Protein AF-A0A7S1B2U0-F1 (afdb_monomer_lite)

Organism: NCBI:txid216773

Radius of gyration: 41.16 Å; chains: 1; bounding box: 100×75×131 Å

Secondary structure (DSSP, 8-state):
-HHHHHHHHHHHHHHHHHHHHHHHHHHHHHHHHHHHHHT-----S----S-----------------------------------PPPP------------------------------------------PPPPP-----TTSSTTHHHHHHHHHHHHHHHHHHHHHHHHHHHHHHHHHHHHHHHHHHHS--TTTTTTSS-----------GGGGGS---HHHHHHHHHHHHHHHHHHHHHHHHHHHHHHHHHHHHHHHHGGG-SS--------------------------

Foldseek 3Di:
DVVVVVVVVVVVVVVVVVVVVVVVVVVVVVVVVVVVVVPPDPPDDDPDDDDDDDDDDDDDDDDPDDDDDDDDDDDDDDDDDDDDDDDDDDDDDDDDDDDPPPDDDDDPPPPPPPPDPPPDDPPPPPVPPPPDDDDDDDDDPDDPCPVVVVVVVVVVVVVVVVVVVVVVVVVVVVVVVVVLVVLVVVCCVQPVDPPVVPPDDDDPDPDDPDDDPVVVPPPPDSVVSVVSVVVSVVVVVVVVVVVVVVVVVVVVVVVVVVVVVVPPPPDDPDPPPPPPPDPDDDDPPDDPPDDDD

pLDDT: mean 70.14, std 21.96, range [36.94, 98.62]

InterPro domains:
  IPR011598 Myc-type, basic helix-loop-helix (bHLH) domain [PF00010] (162-231)
  IPR011598 Myc-type, basic helix-loop-helix (bHLH) domain [PS50888] (160-236)
  IPR036638 Helix-loop-helix DNA-binding domain superfamily [G3DSA:4.10.280.10] (158-261)
  IPR036638 Helix-loop-helix DNA-binding domain superfamily [SSF47459] (160-253)

Structure (mmCIF, N/CA/C/O backbone):
data_AF-A0A7S1B2U0-F1
#
_entry.id   AF-A0A7S1B2U0-F1
#
loop_
_atom_site.group_PDB
_atom_site.id
_atom_site.type_symbol
_atom_site.label_atom_id
_atom_site.label_alt_id
_atom_site.label_comp_id
_atom_site.label_asym_id
_atom_site.label_entity_id
_atom_site.label_seq_id
_atom_site.pdbx_PDB_ins_code
_atom_site.Cartn_x
_atom_site.Cartn_y
_atom_site.Cartn_z
_atom_site.occupancy
_atom_site.B_iso_or_equiv
_atom_site.auth_seq_id
_atom_site.auth_comp_id
_atom_site.auth_asym_id
_atom_site.auth_atom_id
_atom_site.pdbx_PDB_model_num
ATOM 1 N N . GLN A 1 1 ? -19.960 -33.050 66.125 1.00 90.88 1 GLN A N 1
ATOM 2 C CA . GLN A 1 1 ? -18.618 -32.504 65.806 1.00 90.88 1 GLN A CA 1
ATOM 3 C C . GLN A 1 1 ? -18.274 -32.583 64.319 1.00 90.88 1 GLN A C 1
ATOM 5 O O . GLN A 1 1 ? -17.918 -31.555 63.763 1.00 90.88 1 GLN A O 1
ATOM 10 N N . GLN A 1 2 ? -18.418 -33.733 63.647 1.00 93.75 2 GLN A N 1
ATOM 11 C CA . GLN A 1 2 ? -18.010 -33.892 62.237 1.00 93.75 2 GLN A CA 1
ATOM 12 C C . GLN A 1 2 ? -18.684 -32.896 61.266 1.00 93.75 2 GLN A C 1
ATOM 14 O O . GLN A 1 2 ? -18.019 -32.311 60.417 1.00 93.75 2 GLN A O 1
ATOM 19 N N . GLN A 1 3 ? -19.977 -32.608 61.456 1.00 94.38 3 GLN A N 1
ATOM 20 C CA . GL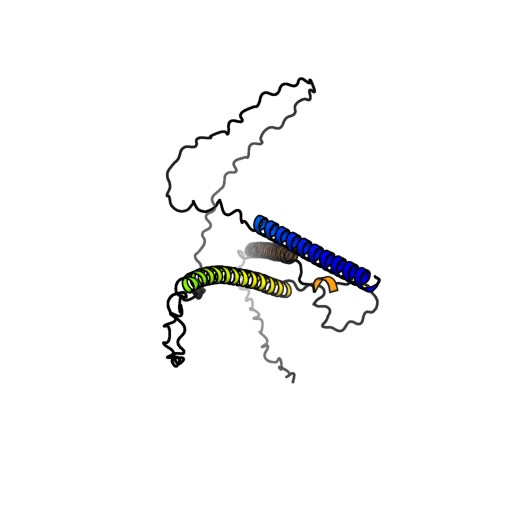N A 1 3 ? -20.710 -31.639 60.628 1.00 94.38 3 GLN A CA 1
ATOM 21 C C . GLN A 1 3 ? -20.191 -30.194 60.785 1.00 94.38 3 GLN A C 1
ATOM 23 O O . GLN A 1 3 ? -20.133 -29.443 59.816 1.00 94.38 3 GLN A O 1
ATOM 28 N N . GLN A 1 4 ? -19.745 -29.817 61.988 1.00 95.62 4 GLN A N 1
ATOM 29 C CA . GLN A 1 4 ? -19.178 -28.490 62.247 1.00 95.62 4 GLN A CA 1
ATOM 30 C C . GLN A 1 4 ? -17.792 -28.340 61.598 1.00 95.62 4 GLN A C 1
ATOM 32 O O . GLN A 1 4 ? -17.469 -27.281 61.066 1.00 95.62 4 GLN A O 1
ATOM 37 N N . GLN A 1 5 ? -17.001 -29.418 61.574 1.00 96.50 5 GLN A N 1
ATOM 38 C CA . GLN A 1 5 ? -15.705 -29.443 60.894 1.00 96.50 5 GLN A CA 1
ATOM 39 C C . GLN A 1 5 ? -15.864 -29.331 59.369 1.00 96.50 5 GLN A C 1
ATOM 41 O O . GLN A 1 5 ? -15.128 -28.584 58.725 1.00 96.50 5 GLN A O 1
ATOM 46 N N . GLN A 1 6 ? -16.874 -29.994 58.798 1.00 97.19 6 GLN A N 1
ATOM 47 C CA . GLN A 1 6 ? -17.168 -29.917 57.365 1.00 97.19 6 GLN A CA 1
ATOM 48 C C . GLN A 1 6 ? -17.640 -28.514 56.948 1.00 97.19 6 GLN A C 1
ATOM 50 O O . GLN A 1 6 ? -17.186 -27.984 55.934 1.00 97.19 6 GLN A O 1
ATOM 55 N N . GLN A 1 7 ? -18.477 -27.866 57.766 1.00 97.25 7 GLN A N 1
ATOM 56 C CA . GLN A 1 7 ? -18.916 -26.490 57.516 1.00 97.25 7 GLN A CA 1
ATOM 57 C C . GLN A 1 7 ? -17.745 -25.495 57.581 1.00 97.25 7 GLN A C 1
ATOM 59 O O . GLN A 1 7 ? -17.649 -24.591 56.750 1.00 97.25 7 GLN A O 1
ATOM 64 N N . GLN A 1 8 ? -16.811 -25.689 58.518 1.00 97.50 8 GLN A N 1
ATOM 65 C CA . GLN A 1 8 ? -15.624 -24.839 58.632 1.00 97.50 8 GLN A CA 1
ATOM 66 C C . GLN A 1 8 ? -14.691 -24.991 57.418 1.00 97.50 8 GLN A C 1
ATOM 68 O O . GLN A 1 8 ? -14.177 -23.995 56.907 1.00 97.50 8 GLN A O 1
ATOM 73 N N . GLN A 1 9 ? -14.535 -26.215 56.904 1.00 97.75 9 GLN A N 1
ATOM 74 C CA . GLN A 1 9 ? -13.737 -26.484 55.706 1.00 97.75 9 GLN A CA 1
ATOM 75 C C . GLN A 1 9 ? -14.360 -25.852 54.450 1.00 97.75 9 GLN A C 1
ATOM 77 O O . GLN A 1 9 ? -13.651 -25.258 53.637 1.00 97.75 9 GLN A O 1
ATOM 82 N N . GLN A 1 10 ? -15.689 -25.899 54.322 1.00 97.62 10 GLN A N 1
ATOM 83 C CA . GLN A 1 10 ? -16.405 -25.282 53.204 1.00 97.62 10 GLN A CA 1
ATOM 84 C C . GLN A 1 10 ? -16.292 -23.748 53.227 1.00 97.62 10 GLN A C 1
ATOM 86 O O . GLN A 1 10 ? -16.043 -23.125 52.193 1.00 97.62 10 GLN A O 1
ATOM 91 N N . LEU A 1 11 ? -16.380 -23.139 54.416 1.00 98.19 11 LEU A N 1
ATOM 92 C CA . LEU A 1 11 ? -16.189 -21.697 54.591 1.00 98.19 11 LEU A CA 1
ATOM 93 C C . LEU A 1 11 ? -14.764 -21.266 54.214 1.00 98.19 11 LEU A C 1
ATOM 95 O O . LEU A 1 11 ? -14.568 -20.231 53.577 1.00 98.19 11 LEU A O 1
ATOM 99 N N . GLN A 1 12 ? -13.762 -22.071 54.577 1.00 97.94 12 GLN A N 1
ATOM 100 C CA . GLN A 1 12 ? -12.366 -21.795 54.246 1.00 97.94 12 GLN A CA 1
ATOM 101 C C . GLN A 1 12 ? -12.117 -21.861 52.734 1.00 97.94 12 GLN A C 1
ATOM 103 O O . GLN A 1 12 ? -11.441 -20.988 52.186 1.00 97.94 12 GLN A O 1
ATOM 108 N N . GLN A 1 13 ? -12.733 -22.828 52.050 1.00 97.94 13 GLN A N 1
ATOM 109 C CA . GLN A 1 13 ? -12.655 -22.960 50.595 1.00 97.94 13 GLN A CA 1
ATOM 110 C C . GLN A 1 13 ? -13.322 -21.772 49.879 1.00 97.94 13 GLN A C 1
ATOM 112 O O . GLN A 1 13 ? -12.751 -21.208 48.944 1.00 97.94 13 GLN A O 1
ATOM 117 N N . GLN A 1 14 ? -14.480 -21.319 50.372 1.00 98.06 14 GLN A N 1
ATOM 118 C CA . GLN A 1 14 ? -15.167 -20.139 49.837 1.00 98.06 14 GLN A CA 1
ATOM 119 C C . GLN A 1 14 ? -14.331 -18.860 50.019 1.00 98.06 14 GLN A C 1
ATOM 121 O O . GLN A 1 14 ? -14.217 -18.054 49.092 1.00 98.06 14 GLN A O 1
ATOM 126 N N . LYS A 1 15 ? -13.682 -18.696 51.179 1.00 97.69 15 LYS A N 1
ATOM 127 C CA . LYS A 1 15 ? -12.783 -17.560 51.444 1.00 97.69 15 LYS A CA 1
ATOM 128 C C . LYS A 1 15 ? -11.585 -17.543 50.493 1.00 97.69 15 LYS A C 1
ATOM 130 O O . LYS A 1 15 ? -11.196 -16.478 50.017 1.00 97.69 15 LYS A O 1
ATOM 135 N N . GLN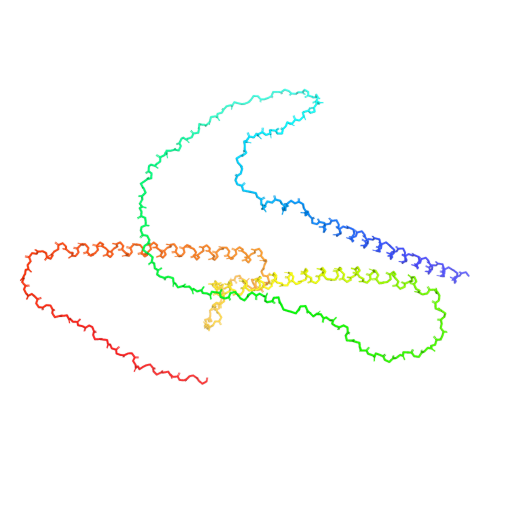 A 1 16 ? -11.024 -18.715 50.195 1.00 98.06 16 GLN A N 1
ATOM 136 C CA . GLN A 1 16 ? -9.891 -18.846 49.281 1.00 98.06 16 GLN A CA 1
ATOM 137 C C . GLN A 1 16 ? -10.282 -18.502 47.836 1.00 98.06 16 GLN A C 1
ATOM 139 O O . GLN A 1 16 ? -9.556 -17.766 47.167 1.00 98.06 16 GLN A O 1
ATOM 144 N N . GLN A 1 17 ? -11.461 -18.939 47.382 1.00 97.62 17 GLN A N 1
ATOM 145 C CA . GLN A 1 17 ? -11.995 -18.557 46.069 1.00 97.62 17 GLN A CA 1
ATOM 146 C C . GLN A 1 17 ? -12.222 -17.045 45.956 1.00 97.62 17 GLN A C 1
ATOM 148 O O . GLN A 1 17 ? -11.839 -16.432 44.958 1.00 97.62 17 GLN A O 1
ATOM 153 N N . GLN A 1 18 ? -12.788 -16.425 46.994 1.00 97.62 18 GLN A N 1
ATOM 154 C CA . GLN A 1 18 ? -13.029 -14.983 47.009 1.00 97.62 18 GLN A CA 1
ATOM 155 C C . GLN A 1 18 ? -11.715 -14.185 46.964 1.00 97.62 18 GLN A C 1
ATOM 157 O O . GLN A 1 18 ? -11.618 -13.194 46.239 1.00 97.62 18 GLN A O 1
ATOM 162 N N . GLN A 1 19 ? -10.679 -14.645 47.673 1.00 97.94 19 GLN A N 1
ATOM 163 C CA . GLN A 1 19 ? -9.359 -14.013 47.645 1.00 97.94 19 GLN A CA 1
ATOM 164 C C . GLN A 1 19 ? -8.696 -14.127 46.264 1.00 97.94 19 GLN A C 1
ATOM 166 O O . GLN A 1 19 ? -8.123 -13.153 45.773 1.00 97.94 19 GLN A O 1
ATOM 171 N N . GLN A 1 20 ? -8.820 -15.282 45.605 1.00 97.50 20 GLN A N 1
ATOM 172 C CA . GLN A 1 20 ? -8.267 -15.491 44.265 1.00 97.50 20 GLN A CA 1
ATOM 173 C C . GLN A 1 20 ? -8.964 -14.607 43.219 1.00 97.50 20 GLN A C 1
ATOM 175 O O . GLN A 1 20 ? -8.304 -14.008 42.368 1.00 97.50 20 GLN A O 1
ATOM 180 N N . GLN A 1 21 ? -10.285 -14.441 43.331 1.00 97.25 21 GLN A N 1
ATOM 181 C CA . GLN A 1 21 ? -11.056 -13.561 42.453 1.00 97.25 21 GLN A CA 1
ATOM 182 C C . GLN A 1 21 ? -10.672 -12.083 42.644 1.00 97.25 21 GLN A C 1
ATOM 184 O O . GLN A 1 21 ? -10.520 -11.347 41.668 1.00 97.25 21 GLN A O 1
ATOM 189 N N . GLN A 1 22 ? -10.428 -11.658 43.888 1.00 97.12 22 GLN A N 1
ATOM 190 C CA . GLN A 1 22 ? -9.983 -10.296 44.193 1.00 97.12 22 GLN A CA 1
ATOM 191 C C . GLN A 1 22 ? -8.574 -10.014 43.639 1.00 97.12 22 GLN A C 1
ATOM 193 O O . GLN A 1 22 ? -8.325 -8.940 43.089 1.00 97.12 22 GLN A O 1
ATOM 198 N N . GLN A 1 23 ? -7.670 -10.997 43.706 1.00 97.38 23 GLN A N 1
ATOM 199 C CA . GLN A 1 23 ? -6.317 -10.876 43.159 1.00 97.38 23 GLN A CA 1
ATOM 200 C C . GLN A 1 23 ? -6.324 -10.787 41.623 1.00 97.38 23 GLN A C 1
ATOM 202 O O . GLN A 1 23 ? -5.607 -9.970 41.043 1.00 97.38 23 GLN A O 1
ATOM 207 N N . GLN A 1 24 ? -7.194 -11.554 40.961 1.00 97.00 24 GLN A N 1
ATOM 208 C CA . GLN A 1 24 ? -7.356 -11.503 39.507 1.00 97.00 24 GLN A CA 1
ATOM 209 C C . GLN A 1 24 ? -7.914 -10.145 39.044 1.00 97.00 24 GLN A C 1
ATOM 211 O O . GLN A 1 24 ? -7.443 -9.580 38.056 1.00 97.00 24 GLN A O 1
ATOM 216 N N . GLN A 1 25 ? -8.853 -9.571 39.802 1.00 96.81 25 GLN A N 1
ATOM 217 C CA . GLN A 1 25 ? -9.411 -8.248 39.515 1.00 96.81 25 GLN A CA 1
ATOM 218 C C . GLN A 1 25 ? -8.359 -7.134 39.674 1.00 96.81 25 GLN A C 1
ATOM 220 O O . GLN A 1 25 ? -8.291 -6.220 38.851 1.00 96.81 25 GLN A O 1
ATOM 225 N N . GLN A 1 26 ? -7.484 -7.245 40.678 1.00 97.25 26 GLN A N 1
ATOM 226 C CA . GLN A 1 26 ? -6.391 -6.293 40.896 1.00 97.25 26 GLN A CA 1
ATOM 227 C C . GLN A 1 26 ? -5.342 -6.352 39.771 1.00 97.25 26 GLN A C 1
ATOM 229 O O . GLN A 1 26 ? -4.871 -5.314 39.303 1.00 97.25 26 GLN A O 1
ATOM 234 N N . GLN A 1 27 ? -5.035 -7.552 39.269 1.00 96.94 27 GLN A N 1
ATOM 235 C CA . GLN A 1 27 ? -4.107 -7.737 38.150 1.00 96.94 27 GLN A CA 1
ATOM 236 C C . GLN A 1 27 ? -4.664 -7.156 36.837 1.00 96.94 27 GLN A C 1
ATOM 238 O O . GLN A 1 27 ? -3.936 -6.520 36.071 1.00 96.94 27 GLN A O 1
ATOM 243 N N . GLN A 1 28 ? -5.974 -7.289 36.611 1.00 96.62 28 GLN A N 1
ATOM 244 C CA . GLN A 1 28 ? -6.648 -6.706 35.448 1.00 96.62 28 GLN A CA 1
ATOM 245 C C . GLN A 1 28 ? -6.642 -5.166 35.488 1.00 96.62 28 GLN A C 1
ATOM 247 O O . GLN A 1 28 ? -6.437 -4.514 34.462 1.00 96.62 28 GLN A O 1
ATOM 252 N N . GLN A 1 29 ? -6.785 -4.576 36.680 1.00 96.31 29 GLN A N 1
ATOM 253 C CA . GLN A 1 29 ? -6.682 -3.126 36.873 1.00 96.31 29 GLN A CA 1
ATOM 254 C C . GLN A 1 29 ? -5.268 -2.601 36.575 1.00 96.31 29 GLN A C 1
ATOM 256 O O . GLN A 1 29 ? -5.113 -1.542 35.963 1.00 96.31 29 GLN A O 1
ATOM 261 N N . GLN A 1 30 ? -4.234 -3.365 36.941 1.00 96.12 30 GLN A N 1
ATOM 262 C CA . GLN A 1 30 ? -2.843 -3.011 36.647 1.00 96.12 30 GLN A CA 1
ATOM 263 C C . GLN A 1 30 ? -2.543 -3.026 35.138 1.00 96.12 30 GLN A C 1
ATOM 265 O O . GLN A 1 30 ? -1.874 -2.119 34.639 1.00 96.12 30 GLN A O 1
ATOM 270 N N . GLN A 1 31 ? -3.090 -3.992 34.388 1.00 95.19 31 GLN A N 1
ATOM 271 C CA . GLN A 1 31 ? -2.960 -4.009 32.924 1.00 95.19 31 GLN A CA 1
ATOM 272 C C . GLN A 1 31 ? -3.639 -2.806 32.255 1.00 95.19 31 GLN A C 1
ATOM 274 O O . GLN A 1 31 ? -3.074 -2.232 31.322 1.00 95.19 31 GLN A O 1
ATOM 279 N N . GLN A 1 32 ? -4.811 -2.376 32.739 1.00 94.00 32 GLN A N 1
ATOM 280 C CA . GLN A 1 32 ? -5.461 -1.174 32.202 1.00 94.00 32 GLN A CA 1
ATOM 281 C C . GLN A 1 32 ? -4.633 0.098 32.433 1.00 94.00 32 GLN A C 1
ATOM 283 O O . GLN A 1 32 ? -4.573 0.946 31.541 1.00 94.00 32 GLN A O 1
ATOM 288 N N . GLN A 1 33 ? -3.954 0.227 33.580 1.00 92.50 33 GLN A N 1
ATOM 289 C CA . GLN A 1 33 ? -3.067 1.372 33.820 1.00 92.50 33 GLN A CA 1
ATOM 290 C C . GLN A 1 33 ? -1.854 1.389 32.882 1.00 92.50 33 GLN A C 1
ATOM 292 O O . GLN A 1 33 ? -1.507 2.455 32.370 1.00 92.50 33 GLN A O 1
ATOM 297 N N . GLN A 1 34 ? -1.243 0.234 32.589 1.00 91.38 34 GLN A N 1
ATOM 298 C CA . GLN A 1 34 ? -0.141 0.187 31.617 1.00 91.38 34 GLN A CA 1
ATOM 299 C C . GLN A 1 34 ? -0.597 0.552 30.199 1.00 91.38 34 GLN A C 1
ATOM 301 O O . GLN A 1 34 ? 0.110 1.280 29.500 1.00 91.38 34 GLN A O 1
ATOM 306 N N . GLN A 1 35 ? -1.794 0.124 29.783 1.00 88.81 35 GLN A N 1
ATOM 307 C CA . GLN A 1 35 ? -2.333 0.511 28.476 1.00 88.81 35 GLN A CA 1
ATOM 308 C C . GLN A 1 35 ? -2.614 2.017 28.373 1.00 88.81 35 GLN A C 1
ATOM 310 O O . GLN A 1 35 ? -2.376 2.599 27.313 1.00 88.81 35 GLN A O 1
ATOM 315 N N . GLN A 1 36 ? -3.059 2.674 29.452 1.00 86.44 36 GLN A N 1
ATOM 316 C CA . GLN A 1 36 ? -3.239 4.133 29.447 1.00 86.44 36 GLN A CA 1
ATOM 317 C C . GLN A 1 36 ? -1.914 4.899 29.363 1.00 86.44 36 GLN A C 1
ATOM 319 O O . GLN A 1 36 ? -1.861 5.918 28.679 1.00 86.44 36 GLN A O 1
ATOM 324 N N . GLN A 1 37 ? -0.834 4.414 29.985 1.00 82.06 37 GLN A N 1
ATOM 325 C CA . GLN A 1 37 ? 0.467 5.089 29.880 1.00 82.06 37 GLN A CA 1
ATOM 326 C C . GLN A 1 37 ? 1.095 4.960 28.487 1.00 82.06 37 GLN A C 1
ATOM 328 O O . GLN A 1 37 ? 1.719 5.908 28.019 1.00 82.06 37 GLN A O 1
ATOM 333 N N . GLN A 1 38 ? 0.894 3.842 27.783 1.00 78.12 38 GLN A N 1
ATOM 334 C CA . GLN A 1 38 ? 1.428 3.676 26.422 1.00 78.12 38 GLN A CA 1
ATOM 335 C C . GLN A 1 38 ? 0.619 4.407 25.344 1.00 78.12 38 GLN A C 1
ATOM 337 O O . GLN A 1 38 ? 1.109 4.606 24.235 1.00 78.12 38 GLN A O 1
ATOM 342 N N . SER A 1 39 ? -0.616 4.810 25.646 1.00 64.75 39 SER A N 1
ATOM 343 C CA . SER A 1 39 ? -1.503 5.462 24.679 1.00 64.75 39 SER A CA 1
ATOM 344 C C . SER A 1 39 ? -1.559 6.983 24.809 1.00 64.75 39 SER A C 1
ATOM 346 O O . SER A 1 39 ? -2.384 7.597 24.139 1.00 64.75 39 SER A O 1
ATOM 348 N N . ALA A 1 40 ? -0.676 7.613 25.593 1.00 49.81 40 ALA A N 1
ATOM 349 C CA . ALA A 1 40 ? -0.474 9.060 25.544 1.00 49.81 40 ALA A CA 1
ATOM 350 C C . ALA A 1 40 ? 0.392 9.414 24.314 1.00 49.81 40 ALA A C 1
ATOM 352 O O . ALA A 1 40 ? 1.600 9.177 24.333 1.00 49.81 40 ALA A O 1
ATOM 353 N N . PRO A 1 41 ? -0.185 9.954 23.222 1.00 51.91 41 PRO A N 1
ATOM 354 C CA . PRO A 1 41 ? 0.603 10.358 22.072 1.00 51.91 41 PRO A CA 1
ATOM 355 C C . PRO A 1 41 ? 1.431 11.588 22.444 1.00 51.91 41 PRO A C 1
ATOM 357 O O . PRO A 1 41 ? 0.902 12.570 22.968 1.00 51.91 41 PRO A O 1
ATOM 360 N N . SER A 1 42 ? 2.718 11.552 22.110 1.00 49.31 42 SER A N 1
ATOM 361 C CA . SER A 1 42 ? 3.633 12.693 22.072 1.00 49.31 42 SER A CA 1
ATOM 362 C C . SER A 1 42 ? 3.149 13.723 21.037 1.00 49.31 42 SER A C 1
ATOM 364 O O . SER A 1 42 ? 3.695 13.846 19.945 1.00 49.31 42 SER A O 1
ATOM 366 N N . GLN A 1 43 ? 2.059 14.426 21.341 1.00 51.62 43 GLN A N 1
ATOM 367 C CA . GLN A 1 43 ? 1.471 15.483 20.522 1.00 51.62 43 GLN A CA 1
ATOM 368 C C . GLN A 1 43 ? 1.944 16.847 21.036 1.00 51.62 43 GLN A C 1
ATOM 370 O O . GLN A 1 43 ? 1.187 17.647 21.576 1.00 51.62 43 GLN A O 1
ATOM 375 N N . SER A 1 44 ? 3.231 17.121 20.876 1.00 50.16 44 SER A N 1
ATOM 376 C CA . SER A 1 44 ? 3.775 18.465 21.051 1.00 50.16 44 SER A CA 1
ATOM 377 C C . SER A 1 44 ? 5.030 18.604 20.202 1.00 50.16 44 SER A C 1
ATOM 379 O O . SER A 1 44 ? 6.113 18.315 20.684 1.00 50.16 44 SER A O 1
ATOM 381 N N . GLN A 1 45 ? 4.861 19.001 18.931 1.00 50.81 45 GLN A N 1
ATOM 382 C CA . GLN A 1 45 ? 5.813 19.784 18.111 1.00 50.81 45 GLN A CA 1
ATOM 383 C C . GLN A 1 45 ? 5.459 19.689 16.613 1.00 50.81 45 GLN A C 1
ATOM 385 O O . GLN A 1 45 ? 6.126 18.986 15.871 1.00 50.81 45 GLN A O 1
ATOM 390 N N . SER A 1 46 ? 4.418 20.389 16.143 1.00 48.06 46 SER A N 1
ATOM 391 C CA . SER A 1 46 ? 4.303 20.776 14.715 1.00 48.06 46 SER A CA 1
ATOM 392 C C . SER A 1 46 ? 3.041 21.607 14.450 1.00 48.06 46 SER A C 1
ATOM 394 O O . SER A 1 46 ? 2.176 21.219 13.669 1.00 48.06 46 SER A O 1
ATOM 396 N N . ALA A 1 47 ? 2.898 22.751 15.120 1.00 46.38 47 ALA A N 1
ATOM 397 C CA . ALA A 1 47 ? 1.859 23.726 14.783 1.00 46.38 47 ALA A CA 1
ATOM 398 C C . ALA A 1 47 ? 2.336 25.154 15.072 1.00 46.38 47 ALA A C 1
ATOM 400 O O . ALA A 1 47 ? 1.773 25.850 15.906 1.00 46.38 47 ALA A O 1
ATOM 401 N N . SER A 1 48 ? 3.415 25.580 14.412 1.00 46.47 48 SER A N 1
ATOM 402 C CA . SER A 1 48 ? 3.724 27.005 14.255 1.00 46.47 48 SER A CA 1
ATOM 403 C C . SER A 1 48 ? 4.713 27.190 13.107 1.00 46.47 48 SER A C 1
ATOM 405 O O . SER A 1 48 ? 5.911 27.284 13.332 1.00 46.47 48 SER A O 1
ATOM 407 N N . GLN A 1 49 ? 4.234 27.125 11.862 1.00 47.78 49 GLN A N 1
ATOM 408 C CA . GLN A 1 49 ? 4.972 27.603 10.685 1.00 47.78 49 GLN A CA 1
ATOM 409 C C . GLN A 1 49 ? 4.038 27.637 9.469 1.00 47.78 49 GLN A C 1
ATOM 411 O O . GLN A 1 49 ? 4.024 26.730 8.645 1.00 47.78 49 GLN A O 1
ATOM 416 N N . ARG A 1 50 ? 3.202 28.675 9.386 1.00 47.44 50 ARG A N 1
ATOM 417 C CA . ARG A 1 50 ? 2.687 29.221 8.118 1.00 47.44 50 ARG A CA 1
ATOM 418 C C . ARG A 1 50 ? 1.934 30.517 8.405 1.00 47.44 50 ARG A C 1
ATOM 420 O O . ARG A 1 50 ? 0.728 30.486 8.602 1.00 47.44 50 ARG A O 1
ATOM 427 N N . ALA A 1 51 ? 2.676 31.622 8.479 1.00 49.19 51 ALA A N 1
ATOM 428 C CA . ALA A 1 51 ? 2.257 32.967 8.057 1.00 49.19 51 ALA A CA 1
ATOM 429 C C . ALA A 1 51 ? 3.257 34.019 8.569 1.00 49.19 51 ALA A C 1
ATOM 431 O O . ALA A 1 51 ? 3.025 34.651 9.592 1.00 49.19 51 ALA A O 1
ATOM 432 N N . SER A 1 52 ? 4.354 34.236 7.847 1.00 44.56 52 SER A N 1
ATOM 433 C CA . SER A 1 52 ? 5.026 35.541 7.825 1.00 44.56 52 SER A CA 1
ATOM 434 C C . SER A 1 52 ? 6.006 35.594 6.657 1.00 44.56 52 SER A C 1
ATOM 436 O O . SER A 1 52 ? 6.710 34.631 6.368 1.00 44.56 52 SER A O 1
ATOM 438 N N . GLY A 1 53 ? 5.944 36.709 5.928 1.00 42.38 53 GLY A N 1
ATOM 439 C CA . GLY A 1 53 ? 6.729 36.988 4.732 1.00 42.38 53 GLY A CA 1
ATOM 440 C C . GLY A 1 53 ? 8.228 37.193 4.996 1.00 42.38 53 GLY A C 1
ATOM 441 O O . GLY A 1 53 ? 8.707 36.985 6.111 1.00 42.38 53 GLY A O 1
ATOM 442 N N . PRO A 1 54 ? 8.980 37.604 3.962 1.00 47.72 54 PRO A N 1
ATOM 443 C CA . PRO A 1 54 ? 10.430 37.703 4.015 1.00 47.72 54 PRO A CA 1
ATOM 444 C C . PRO A 1 54 ? 10.841 38.888 4.895 1.00 47.72 54 PRO A C 1
ATOM 446 O O . PRO A 1 54 ? 10.811 40.042 4.474 1.00 47.72 54 PRO A O 1
ATOM 449 N N . GLN A 1 55 ? 11.217 38.595 6.135 1.00 41.81 55 GLN A N 1
ATOM 450 C CA . GLN A 1 55 ? 11.952 39.506 7.003 1.00 41.81 55 GLN A CA 1
ATOM 451 C C . GLN A 1 55 ? 13.368 38.954 7.147 1.00 41.81 55 GLN A C 1
ATOM 453 O O . GLN A 1 55 ? 13.577 37.827 7.593 1.00 41.81 55 GLN A O 1
ATOM 458 N N . TYR A 1 56 ? 14.330 39.761 6.714 1.00 50.41 56 TYR A N 1
ATOM 459 C CA . TYR A 1 56 ? 15.750 39.566 6.948 1.00 50.41 56 TYR A CA 1
ATOM 460 C C . TYR A 1 56 ? 15.985 39.504 8.460 1.00 50.41 56 TYR A C 1
ATOM 462 O O . TYR A 1 56 ? 15.746 40.490 9.152 1.00 50.41 56 TYR A O 1
ATOM 470 N N . VAL A 1 57 ? 16.438 38.361 8.978 1.00 43.47 57 VAL A N 1
ATOM 471 C CA . VAL A 1 57 ? 16.864 38.252 10.376 1.00 43.47 57 VAL A CA 1
ATOM 472 C C . VAL A 1 57 ? 18.260 37.655 10.436 1.00 43.47 57 VAL A C 1
ATOM 474 O O . VAL A 1 57 ? 18.525 36.528 10.023 1.00 43.47 57 VAL A O 1
ATOM 477 N N . THR A 1 58 ? 19.139 38.501 10.948 1.00 48.72 58 THR A N 1
ATOM 478 C CA . THR A 1 58 ? 20.521 38.314 11.360 1.00 48.72 58 THR A CA 1
ATOM 479 C C . THR A 1 58 ? 20.720 37.003 12.125 1.00 48.72 58 THR A C 1
ATOM 481 O O . THR A 1 58 ? 20.055 36.751 13.129 1.00 48.72 58 THR A O 1
ATOM 484 N N . GLN A 1 59 ? 21.667 36.180 11.664 1.00 37.69 59 GLN A N 1
ATOM 485 C CA . GLN A 1 59 ? 22.171 35.031 12.415 1.00 37.69 59 GLN A CA 1
ATOM 486 C C . GLN A 1 59 ? 22.798 35.506 13.731 1.00 37.69 59 GLN A C 1
ATOM 488 O O . GLN A 1 59 ? 23.828 36.177 13.719 1.00 37.69 59 GLN A O 1
ATOM 493 N N . TYR A 1 60 ? 22.235 35.076 14.857 1.00 41.75 60 TYR A N 1
ATOM 494 C CA . TYR A 1 60 ? 22.985 34.940 16.100 1.00 41.75 60 TYR A CA 1
ATOM 495 C C . TYR A 1 60 ? 22.999 33.466 16.488 1.00 41.75 60 TYR A C 1
ATOM 497 O O . TYR A 1 60 ? 21.999 32.892 16.915 1.00 41.75 60 TYR A O 1
ATOM 505 N N . THR A 1 61 ? 24.165 32.857 16.294 1.00 47.69 61 THR A N 1
ATOM 506 C CA . THR A 1 61 ? 24.534 31.542 16.808 1.00 47.69 61 THR A CA 1
ATOM 507 C C . THR A 1 61 ? 24.547 31.603 18.332 1.00 47.69 61 THR A C 1
ATOM 509 O O . THR A 1 61 ? 25.501 32.094 18.931 1.00 47.69 61 THR A O 1
ATOM 512 N N . ILE A 1 62 ? 23.491 31.107 18.973 1.00 46.94 62 ILE A N 1
ATOM 513 C CA . ILE A 1 62 ? 23.507 30.822 20.409 1.00 46.94 62 ILE A CA 1
ATOM 514 C C . ILE A 1 62 ? 24.059 29.408 20.565 1.00 46.94 62 ILE A C 1
ATOM 516 O O . ILE A 1 62 ? 23.368 28.420 20.320 1.00 46.94 62 ILE A O 1
ATOM 520 N N . GLN A 1 63 ? 25.339 29.324 20.930 1.00 42.38 63 GLN A N 1
ATOM 521 C CA . GLN A 1 63 ? 25.939 28.081 21.401 1.00 42.38 63 GLN A CA 1
ATOM 522 C C . GLN A 1 63 ? 25.290 27.692 22.740 1.00 42.38 63 GLN A C 1
ATOM 524 O O . GLN A 1 63 ? 25.190 28.544 23.627 1.00 42.38 63 GLN A O 1
ATOM 529 N N . PRO A 1 64 ? 24.872 26.432 22.937 1.00 50.94 64 PRO A N 1
ATOM 530 C CA . PRO A 1 64 ? 24.512 25.959 24.263 1.00 50.94 64 PRO A CA 1
ATOM 531 C C . PRO A 1 64 ? 25.778 25.896 25.125 1.00 50.94 64 PRO A C 1
ATOM 533 O O . PRO A 1 64 ? 26.699 25.128 24.848 1.00 50.94 64 PRO A O 1
ATOM 536 N N . VAL A 1 65 ? 25.831 26.720 26.175 1.00 50.50 65 VAL A N 1
ATOM 537 C CA . VAL A 1 65 ? 26.894 26.649 27.179 1.00 50.50 65 VAL A CA 1
ATOM 538 C C . VAL A 1 65 ? 26.660 25.395 28.029 1.00 50.50 65 VAL A C 1
ATOM 540 O O . VAL A 1 65 ? 25.665 25.271 28.741 1.00 50.50 65 VAL A O 1
ATOM 543 N N . MET A 1 66 ? 27.555 24.417 27.903 1.00 44.47 66 MET A N 1
ATOM 544 C CA . MET A 1 66 ? 27.635 23.294 28.832 1.00 44.47 66 MET A CA 1
ATOM 545 C C . MET A 1 66 ? 28.183 23.827 30.155 1.00 44.47 66 MET A C 1
ATOM 547 O O . MET A 1 66 ? 29.270 24.399 30.196 1.00 44.47 66 MET A O 1
ATOM 551 N N . GLN A 1 67 ? 27.418 23.660 31.228 1.00 53.91 67 GLN A N 1
ATOM 552 C CA . GLN A 1 67 ? 27.830 23.979 32.588 1.00 53.91 67 GLN A CA 1
ATOM 553 C C . GLN A 1 67 ? 28.555 22.749 33.170 1.00 53.91 67 GLN A C 1
ATOM 555 O O . GLN A 1 67 ? 27.910 21.714 33.344 1.00 53.91 67 GLN A O 1
ATOM 560 N N . PRO A 1 68 ? 29.874 22.797 33.438 1.00 52.12 68 PRO A N 1
ATOM 561 C CA . PRO A 1 68 ? 30.593 21.652 33.981 1.00 52.12 68 PRO A CA 1
ATOM 562 C C . PRO A 1 68 ? 30.411 21.550 35.499 1.00 52.12 68 PRO A C 1
ATOM 564 O O . PRO A 1 68 ? 30.586 22.517 36.242 1.00 52.12 68 PRO A O 1
ATOM 567 N N . HIS A 1 69 ? 30.091 20.345 35.960 1.00 54.34 69 HIS A N 1
ATOM 568 C CA . HIS A 1 69 ? 30.124 19.956 37.366 1.00 54.34 69 HIS A CA 1
ATOM 569 C C . HIS A 1 69 ? 31.581 19.678 37.779 1.00 54.34 69 HIS A C 1
ATOM 571 O O . HIS A 1 69 ? 32.266 18.929 37.077 1.00 54.34 69 HIS A O 1
ATOM 577 N N . PRO A 1 70 ? 32.086 20.219 38.902 1.00 53.44 70 PRO A N 1
ATOM 578 C CA . PRO A 1 70 ? 33.372 19.805 39.435 1.00 53.44 70 PRO A CA 1
ATOM 579 C C . PRO A 1 70 ? 33.196 18.495 40.209 1.00 53.44 70 PRO A C 1
ATOM 581 O O . PRO A 1 70 ? 32.585 18.452 41.274 1.00 53.44 70 PRO A O 1
ATOM 584 N N . SER A 1 71 ? 33.746 17.404 39.692 1.00 53.38 71 SER A N 1
ATOM 585 C CA . SER A 1 71 ? 34.060 16.230 40.505 1.00 53.38 71 SER A CA 1
ATOM 586 C C . SER A 1 71 ? 35.475 15.800 40.177 1.00 53.38 71 SER A C 1
ATOM 588 O O . SER A 1 71 ? 35.784 15.328 39.087 1.00 53.38 71 SER A O 1
ATOM 590 N N . GLN A 1 72 ? 36.343 16.085 41.141 1.00 45.88 72 GLN A N 1
ATOM 591 C CA . GLN A 1 72 ? 37.720 15.644 41.189 1.00 45.88 72 GLN A CA 1
ATOM 592 C C . GLN A 1 72 ? 37.753 14.118 41.146 1.00 45.88 72 GLN A C 1
ATOM 594 O O . GLN A 1 72 ? 37.146 13.495 42.005 1.00 45.88 72 GLN A O 1
ATOM 599 N N . HIS A 1 73 ? 38.499 13.531 40.216 1.00 47.62 73 HIS A N 1
ATOM 600 C CA . HIS A 1 73 ? 39.335 12.370 40.505 1.00 47.62 73 HIS A CA 1
ATOM 601 C C . HIS A 1 73 ? 40.476 12.304 39.488 1.00 47.62 73 HIS A C 1
ATOM 603 O O . HIS A 1 73 ? 40.288 12.400 38.279 1.00 47.62 73 HIS A O 1
ATOM 609 N N . ALA A 1 74 ? 41.680 12.223 40.043 1.00 44.25 74 ALA A N 1
ATOM 610 C CA . ALA A 1 74 ? 42.957 12.147 39.365 1.00 44.25 74 ALA A CA 1
ATOM 611 C C . ALA A 1 74 ? 43.154 10.796 38.655 1.00 44.25 74 ALA A C 1
ATOM 613 O O . ALA A 1 74 ? 42.743 9.759 39.170 1.00 44.25 74 ALA A O 1
ATOM 614 N N . GLY A 1 75 ? 43.855 10.804 37.520 1.00 40.06 75 GLY A N 1
ATOM 615 C CA . GLY A 1 75 ? 44.314 9.586 36.846 1.00 40.06 75 GLY A CA 1
ATOM 616 C C . GLY A 1 75 ? 44.970 9.890 35.493 1.00 40.06 75 GLY A C 1
ATOM 617 O O . GLY A 1 75 ? 44.292 10.468 34.647 1.00 40.06 75 GLY A O 1
ATOM 618 N N . PRO A 1 76 ? 46.264 9.580 35.276 1.00 55.78 76 PRO A N 1
ATOM 619 C CA . PRO A 1 76 ? 47.040 10.180 34.195 1.00 55.78 76 PRO A CA 1
ATOM 620 C C . PRO A 1 76 ? 47.232 9.271 32.962 1.00 55.78 76 PRO A C 1
ATOM 622 O O . PRO A 1 76 ? 47.276 8.053 33.072 1.00 55.78 76 PRO A O 1
ATOM 625 N N . GLN A 1 77 ? 47.483 9.940 31.828 1.00 46.91 77 GLN A N 1
ATOM 626 C CA . GLN A 1 77 ? 48.325 9.529 30.689 1.00 46.91 77 GLN A CA 1
ATOM 627 C C . GLN A 1 77 ? 47.838 8.397 29.762 1.00 46.91 77 GLN A C 1
ATOM 629 O O . GLN A 1 77 ? 47.947 7.220 30.079 1.00 46.91 77 GLN A O 1
ATOM 634 N N . ALA A 1 78 ? 47.511 8.773 28.520 1.00 41.81 78 ALA A N 1
ATOM 635 C CA . ALA A 1 78 ? 48.026 8.083 27.334 1.00 41.81 78 ALA A CA 1
ATOM 636 C C . ALA A 1 78 ? 48.015 9.023 26.115 1.00 41.81 78 ALA A C 1
ATOM 638 O O . ALA A 1 78 ? 46.972 9.374 25.568 1.00 41.81 78 ALA A O 1
ATOM 639 N N . LEU A 1 79 ? 49.222 9.434 25.728 1.00 50.28 79 LEU A N 1
ATOM 640 C CA . LEU A 1 79 ? 49.597 10.007 24.438 1.00 50.28 79 LEU A CA 1
ATOM 641 C C . LEU A 1 79 ? 49.267 9.040 23.296 1.00 50.28 79 LEU A C 1
ATOM 643 O O . LEU A 1 79 ? 49.776 7.929 23.332 1.00 50.28 79 LEU A O 1
ATOM 647 N N . PHE A 1 80 ? 48.571 9.490 22.245 1.00 51.38 80 PHE A N 1
ATOM 648 C CA . PHE A 1 80 ? 48.849 9.058 20.868 1.00 51.38 80 PHE A CA 1
ATOM 649 C C . PHE A 1 80 ? 48.549 10.175 19.860 1.00 51.38 80 PHE A C 1
ATOM 651 O O . PHE A 1 80 ? 47.657 11.002 20.041 1.00 51.38 80 PHE A O 1
ATOM 658 N N . HIS A 1 81 ? 49.403 10.221 18.842 1.00 36.94 81 HIS A N 1
ATOM 659 C CA . HIS A 1 81 ? 49.613 11.298 17.887 1.00 36.94 81 HIS A CA 1
ATOM 660 C C . HIS A 1 81 ? 48.657 11.299 16.681 1.00 36.94 81 HIS A C 1
ATOM 662 O O . HIS A 1 81 ? 48.243 10.258 16.190 1.00 36.94 81 HIS A O 1
ATOM 668 N N . ALA A 1 82 ? 48.398 12.524 16.213 1.00 40.12 82 ALA A N 1
ATOM 669 C CA . ALA A 1 82 ? 48.361 13.033 14.835 1.00 40.12 82 ALA A CA 1
ATOM 670 C C . ALA A 1 82 ? 48.261 12.074 13.624 1.00 40.12 82 ALA A C 1
ATOM 672 O O . ALA A 1 82 ? 49.131 11.236 13.421 1.00 40.12 82 ALA A O 1
ATOM 673 N N . ALA A 1 83 ? 47.316 12.383 12.721 1.00 38.19 83 ALA A N 1
ATOM 674 C CA . ALA A 1 83 ? 47.477 12.505 11.254 1.00 38.19 83 ALA A CA 1
ATOM 675 C C . ALA A 1 83 ? 46.118 12.953 10.653 1.00 38.19 83 ALA A C 1
ATOM 677 O O . ALA A 1 83 ? 45.103 12.308 10.878 1.00 38.19 83 ALA A O 1
ATOM 678 N N . ALA A 1 84 ? 45.989 14.180 10.137 1.00 42.56 84 ALA A N 1
ATOM 679 C CA . ALA A 1 84 ? 46.197 14.571 8.734 1.00 42.56 84 ALA A CA 1
ATOM 680 C C . ALA A 1 84 ? 45.041 14.188 7.785 1.00 42.56 84 ALA A C 1
ATOM 682 O O . ALA A 1 84 ? 44.908 13.026 7.437 1.00 42.56 84 ALA A O 1
ATOM 683 N N . MET A 1 85 ? 44.292 15.189 7.297 1.00 52.34 85 MET A N 1
ATOM 684 C CA . MET A 1 85 ? 43.715 15.246 5.938 1.00 52.34 85 MET A CA 1
ATOM 685 C C . MET A 1 85 ? 43.278 16.703 5.622 1.00 52.34 85 MET A C 1
ATOM 687 O O . MET A 1 85 ? 42.592 17.312 6.445 1.00 52.34 85 MET A O 1
ATOM 691 N N . PRO A 1 86 ? 43.671 17.287 4.471 1.00 63.75 86 PRO A N 1
ATOM 692 C CA . PRO A 1 86 ? 43.236 18.617 4.028 1.00 63.75 86 PRO A CA 1
ATOM 693 C C . PRO A 1 86 ? 41.885 18.581 3.279 1.00 63.75 86 PRO A C 1
ATOM 695 O O . PRO A 1 86 ? 41.537 17.552 2.697 1.00 63.75 86 PRO A O 1
ATOM 698 N N . PRO A 1 87 ? 41.128 19.697 3.220 1.00 55.78 87 PRO A N 1
ATOM 699 C CA . PRO A 1 87 ? 39.915 19.774 2.412 1.00 55.78 87 PRO A CA 1
ATOM 700 C C . PRO A 1 87 ? 40.263 19.953 0.926 1.00 55.78 87 PRO A C 1
ATOM 702 O O . PRO A 1 87 ? 40.930 20.912 0.534 1.00 55.78 87 PRO A O 1
ATOM 705 N N . LEU A 1 88 ? 39.791 19.027 0.088 1.00 49.69 88 LEU A N 1
ATOM 706 C CA . LEU A 1 88 ? 39.855 19.147 -1.367 1.00 49.69 88 LEU A CA 1
ATOM 707 C C . LEU A 1 88 ? 38.967 20.303 -1.839 1.00 49.69 88 LEU A C 1
ATOM 709 O O . LEU A 1 88 ? 37.760 20.338 -1.599 1.00 49.69 88 LEU A O 1
ATOM 713 N N . GLN A 1 89 ? 39.596 21.243 -2.539 1.00 52.06 89 GLN A N 1
ATOM 714 C CA . GLN A 1 89 ? 38.929 22.312 -3.263 1.00 52.06 89 GLN A CA 1
ATOM 715 C C . GLN A 1 89 ? 38.106 21.717 -4.408 1.00 52.06 89 GLN A C 1
ATOM 717 O O . GLN A 1 89 ? 38.626 21.003 -5.265 1.00 52.06 89 GLN A O 1
ATOM 722 N N . THR A 1 90 ? 36.813 22.025 -4.425 1.00 51.03 90 THR A N 1
ATOM 723 C CA . THR A 1 90 ? 35.923 21.681 -5.535 1.00 51.03 90 THR A CA 1
ATOM 724 C C . THR A 1 90 ? 36.117 22.714 -6.644 1.00 51.03 90 THR A C 1
ATOM 726 O O . THR A 1 90 ? 35.845 23.899 -6.456 1.00 51.03 90 THR A O 1
ATOM 729 N N . MET A 1 91 ? 36.634 22.261 -7.785 1.00 50.75 91 MET A N 1
ATOM 730 C CA . MET A 1 91 ? 36.784 23.045 -9.010 1.00 50.75 91 MET A CA 1
ATOM 731 C C . MET A 1 91 ? 35.421 23.574 -9.475 1.00 50.75 91 MET A C 1
ATOM 733 O O . MET A 1 91 ? 34.484 22.809 -9.702 1.00 50.75 91 MET A O 1
ATOM 737 N N . GLN A 1 92 ? 35.331 24.893 -9.643 1.00 44.97 92 GLN A N 1
ATOM 738 C CA . GLN A 1 92 ? 34.234 25.556 -10.339 1.00 44.97 92 GLN A CA 1
ATOM 739 C C . GLN A 1 92 ? 34.351 25.245 -11.834 1.00 44.97 92 GLN A C 1
ATOM 741 O O . GLN A 1 92 ? 35.191 25.802 -12.537 1.00 44.97 92 GLN A O 1
ATOM 746 N N . SER A 1 93 ? 33.518 24.323 -12.312 1.00 47.84 93 SER A N 1
ATOM 747 C CA . SER A 1 93 ? 33.333 24.069 -13.738 1.00 47.84 93 SER A CA 1
ATOM 748 C C . SER A 1 93 ? 32.408 25.138 -14.317 1.00 47.84 93 SER A C 1
ATOM 750 O O . SER A 1 93 ? 31.260 25.273 -13.895 1.00 47.84 93 SER A O 1
ATOM 752 N N . LEU A 1 94 ? 32.921 25.894 -15.287 1.00 45.38 94 LEU A N 1
ATOM 753 C CA . LEU A 1 94 ? 32.194 26.885 -16.075 1.00 45.38 94 LEU A CA 1
ATOM 754 C C . LEU A 1 94 ? 31.023 26.214 -16.808 1.00 45.38 94 LEU A C 1
ATOM 756 O O . LEU A 1 94 ? 31.210 25.485 -17.781 1.00 45.38 94 LEU A O 1
ATOM 760 N N . GLY A 1 95 ? 29.809 26.452 -16.315 1.00 40.50 95 GLY A N 1
ATOM 761 C CA . GLY A 1 95 ? 28.572 26.077 -16.985 1.00 40.50 95 GLY A CA 1
ATOM 762 C C . GLY A 1 95 ? 28.286 27.029 -18.142 1.00 40.50 95 GLY A C 1
ATOM 763 O O . GLY A 1 95 ? 28.051 28.217 -17.935 1.00 40.50 95 GLY A O 1
ATOM 764 N N . VAL A 1 96 ? 28.286 26.494 -19.360 1.00 53.34 96 VAL A N 1
ATOM 765 C CA . VAL A 1 96 ? 27.701 27.138 -20.539 1.00 53.34 96 VAL A CA 1
ATOM 766 C C . VAL A 1 96 ? 26.178 26.965 -20.447 1.00 53.34 96 VAL A C 1
ATOM 768 O O . VAL A 1 96 ? 25.716 25.822 -20.412 1.00 53.34 96 VAL A O 1
ATOM 771 N N . PRO A 1 97 ? 25.369 28.038 -20.397 1.00 50.25 97 PRO A N 1
ATOM 772 C CA . PRO A 1 97 ? 23.920 27.903 -20.435 1.00 50.25 97 PRO A CA 1
ATOM 773 C C . PRO A 1 97 ? 23.477 27.569 -21.866 1.00 50.25 97 PRO A C 1
ATOM 775 O O . PRO A 1 97 ? 23.472 28.427 -22.745 1.00 50.25 97 PRO A O 1
ATOM 778 N N . MET A 1 98 ? 23.098 26.314 -22.107 1.00 51.19 98 MET A N 1
ATOM 779 C CA . MET A 1 98 ? 22.320 25.938 -23.290 1.00 51.19 98 MET A CA 1
ATOM 780 C C . MET A 1 98 ? 20.863 26.384 -23.083 1.00 51.19 98 MET A C 1
ATOM 782 O O . MET A 1 98 ? 20.225 25.916 -22.136 1.00 51.19 98 MET A O 1
ATOM 786 N N . PRO A 1 99 ? 20.295 27.252 -23.938 1.00 54.12 99 PRO A N 1
ATOM 787 C CA . PRO A 1 99 ? 18.871 27.542 -23.898 1.00 54.12 99 PRO A CA 1
ATOM 788 C C . PRO A 1 99 ? 18.102 26.354 -24.488 1.00 54.12 99 PRO A C 1
ATOM 790 O O . PRO A 1 99 ? 18.059 26.154 -25.702 1.00 54.12 99 PRO A O 1
ATOM 793 N N . LEU A 1 100 ? 17.467 25.559 -23.625 1.00 47.91 100 LEU A N 1
ATOM 794 C CA . LEU A 1 100 ? 16.404 24.650 -24.046 1.00 47.91 100 LEU A CA 1
ATOM 795 C C . LEU A 1 100 ? 15.193 25.492 -24.452 1.00 47.91 100 LEU A C 1
ATOM 797 O O . LEU A 1 100 ? 14.386 25.909 -23.623 1.00 47.91 100 LEU A O 1
ATOM 801 N N . ASN A 1 101 ? 15.090 25.749 -25.752 1.00 46.09 101 ASN A N 1
ATOM 802 C CA . ASN A 1 101 ? 13.892 26.277 -26.378 1.00 46.09 101 ASN A CA 1
ATOM 803 C C . ASN A 1 101 ? 12.838 25.158 -26.403 1.00 46.09 101 ASN A C 1
ATOM 805 O O . ASN A 1 101 ? 12.777 24.351 -27.332 1.00 46.09 101 ASN A O 1
ATOM 809 N N . LEU A 1 102 ? 12.062 25.059 -25.322 1.00 41.53 102 LEU A N 1
ATOM 810 C CA . LEU A 1 102 ? 10.919 24.163 -25.223 1.00 41.53 102 LEU A CA 1
ATOM 811 C C . LEU A 1 102 ? 9.775 24.785 -26.032 1.00 41.53 102 LEU A C 1
ATOM 813 O O . LEU A 1 102 ? 9.028 25.632 -25.544 1.00 41.53 102 LEU A O 1
ATOM 817 N N . ALA A 1 103 ? 9.674 24.390 -27.300 1.00 41.41 103 ALA A N 1
ATOM 818 C CA . ALA A 1 103 ? 8.509 24.677 -28.117 1.00 41.41 103 ALA A CA 1
ATOM 819 C C . ALA A 1 103 ? 7.262 24.136 -27.402 1.00 41.41 103 ALA A C 1
ATOM 821 O O . ALA A 1 103 ? 7.163 22.945 -27.097 1.00 41.41 103 ALA A O 1
ATOM 822 N N . ALA A 1 104 ? 6.343 25.050 -27.105 1.00 43.66 104 ALA A N 1
ATOM 823 C CA . ALA A 1 104 ? 5.058 24.782 -26.495 1.00 43.66 104 ALA A CA 1
ATOM 824 C C . ALA A 1 104 ? 4.271 23.761 -27.331 1.00 43.66 104 ALA A C 1
ATOM 826 O O . ALA A 1 104 ? 3.815 24.059 -28.434 1.00 43.66 104 ALA A O 1
ATOM 827 N N . ALA A 1 105 ? 4.097 22.559 -26.787 1.00 44.69 105 ALA A N 1
ATOM 828 C CA . ALA A 1 105 ? 3.033 21.665 -27.211 1.00 44.69 105 ALA A CA 1
ATOM 829 C C . ALA A 1 105 ? 1.711 22.169 -26.600 1.00 44.69 105 ALA A C 1
ATOM 831 O O . ALA A 1 105 ? 1.693 22.537 -25.420 1.00 44.69 105 ALA A O 1
ATOM 832 N N . PRO A 1 106 ? 0.612 22.220 -27.369 1.00 50.69 106 PRO A N 1
ATOM 833 C CA . PRO A 1 106 ? -0.660 22.710 -26.872 1.00 50.69 106 PRO A CA 1
ATOM 834 C C . PRO A 1 106 ? -1.225 21.788 -25.790 1.00 50.69 106 PRO A C 1
ATOM 836 O O . PRO A 1 106 ? -1.281 20.566 -25.918 1.00 50.69 106 PRO A O 1
ATOM 839 N N . SER A 1 107 ? -1.657 22.449 -24.728 1.00 49.69 107 SER A N 1
ATOM 840 C CA . SER A 1 107 ? -2.492 22.007 -23.626 1.00 49.69 107 SER A CA 1
ATOM 841 C C . SER A 1 107 ? -3.527 20.945 -24.020 1.00 49.69 107 SER A C 1
ATOM 843 O O . SER A 1 107 ? -4.560 21.260 -24.607 1.00 49.69 107 SER A O 1
ATOM 845 N N . ALA A 1 108 ? -3.308 19.700 -23.599 1.00 43.31 108 ALA A N 1
ATOM 846 C CA . ALA A 1 108 ? -4.403 18.781 -23.318 1.00 43.31 108 ALA A CA 1
ATOM 847 C C . ALA A 1 108 ? -4.714 18.899 -21.825 1.00 43.31 108 ALA A C 1
ATOM 849 O O . ALA A 1 108 ? -4.132 18.228 -20.973 1.00 43.31 108 ALA A O 1
ATOM 850 N N . SER A 1 109 ? -5.603 19.839 -21.521 1.00 40.06 109 SER A N 1
ATOM 851 C CA . SER A 1 109 ? -6.233 20.016 -20.222 1.00 40.06 109 SER A CA 1
ATOM 852 C C . SER A 1 109 ? -7.056 18.769 -19.904 1.00 40.06 109 SER A C 1
ATOM 854 O O . SER A 1 109 ? -8.260 18.727 -20.148 1.00 40.06 109 SER A O 1
ATOM 856 N N . PHE A 1 110 ? -6.426 17.734 -19.356 1.00 43.78 110 PHE A N 1
ATOM 857 C CA . PHE A 1 110 ? -7.169 16.699 -18.657 1.00 43.78 110 PHE A CA 1
ATOM 858 C C . PHE A 1 110 ? -7.687 17.331 -17.368 1.00 43.78 110 PHE A C 1
ATOM 860 O O . PHE A 1 110 ? -7.004 17.376 -16.346 1.00 43.78 110 PHE A O 1
ATOM 867 N N . SER A 1 111 ? -8.903 17.876 -17.452 1.00 41.66 111 SER A N 1
ATOM 868 C CA . SER A 1 111 ? -9.759 18.100 -16.294 1.00 41.66 111 SER A CA 1
ATOM 869 C C . SER A 1 111 ? -9.997 16.744 -15.643 1.00 41.66 111 SER A C 1
ATOM 871 O O . SER A 1 111 ? -10.974 16.059 -15.933 1.00 41.66 111 SER A O 1
ATOM 873 N N . ALA A 1 112 ? -9.076 16.341 -14.772 1.00 42.94 112 ALA A N 1
ATOM 874 C CA . ALA A 1 112 ? -9.388 15.420 -13.704 1.00 42.94 112 ALA A CA 1
ATOM 875 C C . ALA A 1 112 ? -10.358 16.170 -12.789 1.00 42.94 112 ALA A C 1
ATOM 877 O O . ALA A 1 112 ? -9.968 16.933 -11.904 1.00 42.94 112 ALA A O 1
ATOM 878 N N . SER A 1 113 ? -11.643 16.009 -13.081 1.00 40.50 113 SER A N 1
ATOM 879 C CA . SER A 1 113 ? -12.733 16.253 -12.158 1.00 40.50 113 SER A CA 1
ATOM 880 C C . SER A 1 113 ? -12.501 15.378 -10.929 1.00 40.50 113 SER A C 1
ATOM 882 O O . SER A 1 113 ? -13.015 14.270 -10.822 1.00 40.50 113 SER A O 1
ATOM 884 N N . SER A 1 114 ? -11.706 15.879 -9.984 1.00 41.12 114 SER A N 1
ATOM 885 C CA . SER A 1 114 ? -11.846 15.495 -8.587 1.00 41.12 114 SER A CA 1
ATOM 886 C C . SER A 1 114 ? -13.306 15.745 -8.222 1.00 41.12 114 SER A C 1
ATOM 888 O O . SER A 1 114 ? -13.723 16.910 -8.234 1.00 41.12 114 SER A O 1
ATOM 890 N N . PRO A 1 115 ? -14.111 14.718 -7.897 1.00 51.28 115 PRO A N 1
ATOM 891 C CA . PRO A 1 115 ? -15.325 14.982 -7.163 1.00 51.28 115 PRO A CA 1
ATOM 892 C C . PRO A 1 115 ? -14.859 15.527 -5.815 1.00 51.28 115 PRO A C 1
ATOM 894 O O . PRO A 1 115 ? -14.345 14.802 -4.963 1.00 51.28 115 PRO A O 1
ATOM 897 N N . ALA A 1 116 ? -14.992 16.839 -5.640 1.00 41.00 116 ALA A N 1
ATOM 898 C CA . ALA A 1 116 ? -15.089 17.405 -4.313 1.00 41.00 116 ALA A CA 1
ATOM 899 C C . ALA A 1 116 ? -16.106 16.539 -3.551 1.00 41.00 116 ALA A C 1
ATOM 901 O O . ALA A 1 116 ? -17.204 16.327 -4.080 1.00 41.00 116 ALA A O 1
ATOM 902 N N . PRO A 1 117 ? -15.789 16.000 -2.360 1.00 50.69 117 PRO A N 1
ATOM 903 C CA . PRO A 1 117 ? -16.833 15.453 -1.522 1.00 50.69 117 PRO A CA 1
ATOM 904 C C . PRO A 1 117 ? -17.740 16.634 -1.204 1.00 50.69 117 PRO A C 1
ATOM 906 O O . PRO A 1 117 ? -17.383 17.525 -0.433 1.00 50.69 117 PRO A O 1
ATOM 909 N N . ALA A 1 118 ? -18.875 16.687 -1.898 1.00 40.84 118 ALA A N 1
ATOM 910 C CA . ALA A 1 118 ? -19.925 17.628 -1.616 1.00 40.84 118 ALA A CA 1
ATOM 911 C C . ALA A 1 118 ? -20.245 17.480 -0.132 1.00 40.84 118 ALA A C 1
ATOM 913 O O . ALA A 1 118 ? -20.758 16.460 0.328 1.00 40.84 118 ALA A O 1
ATOM 914 N N . SER A 1 119 ? -19.896 18.522 0.610 1.00 50.06 119 SER A N 1
ATOM 915 C CA . SER A 1 119 ? -20.562 18.914 1.833 1.00 50.06 119 SER A CA 1
ATOM 916 C C . SER A 1 119 ? -22.059 18.973 1.541 1.00 50.06 119 SER A C 1
ATOM 918 O O . SER A 1 119 ? -22.579 19.994 1.106 1.00 50.06 119 SER A O 1
ATOM 920 N N . ALA A 1 120 ? -22.754 17.859 1.726 1.00 45.28 120 ALA A N 1
ATOM 921 C CA . ALA A 1 120 ? -24.197 17.798 1.654 1.00 45.28 120 ALA A CA 1
ATOM 922 C C . ALA A 1 120 ? -24.688 16.770 2.667 1.00 45.28 120 ALA A C 1
ATOM 924 O O . ALA A 1 120 ? -24.229 15.632 2.716 1.00 45.28 120 ALA A O 1
ATOM 925 N N . SER A 1 121 ? -25.647 17.216 3.470 1.00 41.16 121 SER A N 1
ATOM 926 C CA . SER A 1 121 ? -26.361 16.479 4.508 1.00 41.16 121 SER A CA 1
ATOM 927 C C . SER A 1 121 ? -25.540 16.092 5.745 1.00 41.16 121 SER A C 1
ATOM 929 O O . SER A 1 121 ? -25.337 14.931 6.082 1.00 41.16 121 SER A O 1
ATOM 931 N N . SER A 1 122 ? -25.251 17.103 6.569 1.00 44.19 122 SER A N 1
ATOM 932 C CA . SER A 1 122 ? -25.727 16.970 7.948 1.00 44.19 122 SER A CA 1
ATOM 933 C C . SER A 1 122 ? -27.213 16.602 7.880 1.00 44.19 122 SER A C 1
ATOM 935 O O . SER A 1 122 ? -27.985 17.423 7.372 1.00 44.19 122 SER A O 1
ATOM 937 N N . PRO A 1 123 ? -27.669 15.439 8.373 1.00 48.34 123 PRO A N 1
ATOM 938 C CA . PRO A 1 123 ? -29.047 15.359 8.793 1.00 48.34 123 PRO A CA 1
ATOM 939 C C . PRO A 1 123 ? -29.142 16.320 9.976 1.00 48.34 123 PRO A C 1
ATOM 941 O O . PRO A 1 123 ? -28.739 16.014 11.100 1.00 48.34 123 PRO A O 1
ATOM 944 N N . ALA A 1 124 ? -29.647 17.524 9.714 1.00 44.84 124 ALA A N 1
ATOM 945 C CA . ALA A 1 124 ? -30.479 18.182 10.695 1.00 44.84 124 ALA A CA 1
ATOM 946 C C . ALA A 1 124 ? -31.608 17.185 10.964 1.00 44.84 124 ALA A C 1
ATOM 948 O O . ALA A 1 124 ? -32.604 17.135 10.246 1.00 44.84 124 ALA A O 1
ATOM 949 N N . ALA A 1 125 ? -31.388 16.315 11.947 1.00 43.75 125 ALA A N 1
ATOM 950 C CA . ALA A 1 125 ? -32.457 15.641 12.636 1.00 43.75 125 ALA A CA 1
ATOM 951 C C . ALA A 1 125 ? -33.287 16.766 13.253 1.00 43.75 125 ALA A C 1
ATOM 953 O O . ALA A 1 125 ? -33.046 17.206 14.375 1.00 43.75 125 ALA A O 1
ATOM 954 N N . VAL A 1 126 ? -34.233 17.279 12.467 1.00 46.84 126 VAL A N 1
ATOM 955 C CA . VAL A 1 126 ? -35.516 17.686 13.008 1.00 46.84 126 VAL A CA 1
ATOM 956 C C . VAL A 1 126 ? -35.908 16.561 13.962 1.00 46.84 126 VAL A C 1
ATOM 958 O O . VAL A 1 126 ? -36.005 15.414 13.514 1.00 46.84 126 VAL A O 1
ATOM 961 N N . PRO A 1 127 ? -36.048 16.817 15.273 1.00 50.47 127 PRO A N 1
ATOM 962 C CA . PRO A 1 127 ? -36.743 15.871 16.111 1.00 50.47 127 PRO A CA 1
ATOM 963 C C . PRO A 1 127 ? -38.154 15.821 15.536 1.00 50.47 127 PRO A C 1
ATOM 965 O O . PRO A 1 127 ? -38.961 16.723 15.755 1.00 50.47 127 PRO A O 1
ATOM 968 N N . ALA A 1 128 ? -38.419 14.806 14.715 1.00 42.34 128 ALA A N 1
ATOM 969 C CA . ALA A 1 128 ? -39.768 14.394 14.425 1.00 42.34 128 ALA A CA 1
ATOM 970 C C . ALA A 1 128 ? -40.386 14.159 15.798 1.00 42.34 128 ALA A C 1
ATOM 972 O O . ALA A 1 128 ? -39.993 13.243 16.525 1.00 42.34 128 ALA A O 1
ATOM 973 N N . ALA A 1 129 ? -41.274 15.075 16.174 1.00 48.09 129 ALA A N 1
ATOM 974 C CA . ALA A 1 129 ? -42.202 14.924 17.265 1.00 48.09 129 ALA A CA 1
ATOM 975 C C . ALA A 1 129 ? -43.079 13.720 16.919 1.00 48.09 129 ALA A C 1
ATOM 977 O O . ALA A 1 129 ? -44.188 13.849 16.412 1.00 48.09 129 ALA A O 1
ATOM 978 N N . SER A 1 130 ? -42.526 12.527 17.121 1.00 44.34 130 SER A N 1
ATOM 979 C CA . SER A 1 130 ? -43.302 11.316 17.227 1.00 44.34 130 SER A CA 1
ATOM 980 C C . SER A 1 130 ? -44.017 11.467 18.553 1.00 44.34 130 SER A C 1
ATOM 982 O O . SER A 1 130 ? -43.430 11.317 19.627 1.00 44.34 130 SER A O 1
ATOM 984 N N . SER A 1 131 ? -45.262 11.913 18.451 1.00 48.66 131 SER A N 1
ATOM 985 C CA . SER A 1 131 ? -46.284 11.841 19.477 1.00 48.66 131 SER A CA 1
ATOM 986 C C . SER A 1 131 ? -46.415 10.380 19.901 1.00 48.66 131 SER A C 1
ATOM 988 O O . SER A 1 131 ? -47.264 9.642 19.405 1.00 48.66 131 SER A O 1
ATOM 990 N N . ALA A 1 132 ? -45.514 9.949 20.778 1.00 46.62 132 ALA A N 1
ATOM 991 C CA . ALA A 1 132 ? -45.674 8.730 21.532 1.00 46.62 132 ALA A CA 1
ATOM 992 C C . ALA A 1 132 ? -46.887 8.914 22.461 1.00 46.62 132 ALA A C 1
ATOM 994 O O . ALA A 1 132 ? -47.037 9.984 23.065 1.00 46.62 132 ALA A O 1
ATOM 995 N N . PRO A 1 133 ? -47.767 7.908 22.559 1.00 52.84 133 PRO A N 1
ATOM 996 C CA . PRO A 1 133 ? -48.923 7.956 23.436 1.00 52.84 133 PRO A CA 1
ATOM 997 C C . PRO A 1 133 ? -48.452 8.122 24.881 1.00 52.84 133 PRO A C 1
ATOM 999 O O . PRO A 1 133 ? -47.535 7.436 25.334 1.00 52.84 133 PRO A O 1
ATOM 1002 N N . ALA A 1 134 ? -49.071 9.072 25.580 1.00 47.84 134 ALA A N 1
ATOM 1003 C CA . ALA A 1 134 ? -48.822 9.345 26.983 1.00 47.84 134 ALA A CA 1
ATOM 1004 C C . ALA A 1 134 ? -48.941 8.044 27.803 1.00 47.84 134 ALA A C 1
ATOM 1006 O O . ALA A 1 134 ? -50.014 7.432 27.794 1.00 47.84 134 ALA A O 1
ATOM 1007 N N . PRO A 1 135 ? -47.886 7.600 28.512 1.00 59.44 135 PRO A N 1
ATOM 1008 C CA . PRO A 1 135 ? -48.049 6.569 29.518 1.00 59.44 135 PRO A CA 1
ATOM 1009 C C . PRO A 1 135 ? -48.898 7.160 30.640 1.00 59.44 135 PRO A C 1
ATOM 1011 O O . PRO A 1 135 ? -48.599 8.230 31.176 1.00 59.44 135 PRO A O 1
ATOM 1014 N N . ALA A 1 136 ? -49.999 6.472 30.925 1.00 55.44 136 ALA A N 1
ATOM 1015 C CA . ALA A 1 136 ? -50.915 6.810 31.990 1.00 55.44 136 ALA A CA 1
ATOM 1016 C C . ALA A 1 136 ? -50.152 7.024 33.304 1.00 55.44 136 ALA A C 1
ATOM 1018 O O . ALA A 1 136 ? -49.245 6.280 33.674 1.00 55.44 136 ALA A O 1
ATOM 1019 N N . CYS A 1 137 ? -50.541 8.104 33.960 1.00 50.88 137 CYS A N 1
ATOM 1020 C CA . CYS A 1 137 ? -50.141 8.547 35.273 1.00 50.88 137 CYS A CA 1
ATOM 1021 C C . CYS A 1 137 ? -50.437 7.484 36.338 1.00 50.88 137 CYS A C 1
ATOM 1023 O O . CYS A 1 137 ? -51.561 7.405 36.825 1.00 50.88 137 CYS A O 1
ATOM 1025 N N . ASP A 1 138 ? -49.417 6.727 36.739 1.00 56.22 138 ASP A N 1
ATOM 1026 C CA . ASP A 1 138 ? -49.399 6.092 38.053 1.00 56.22 138 ASP A CA 1
ATOM 1027 C C . ASP A 1 138 ? -48.487 6.909 38.971 1.00 56.22 138 ASP A C 1
ATOM 1029 O O . ASP A 1 138 ? -47.300 7.122 38.702 1.00 56.22 138 ASP A O 1
ATOM 1033 N N . GLY A 1 139 ? -49.111 7.492 39.992 1.00 55.81 139 GLY A N 1
ATOM 1034 C CA . GLY A 1 139 ? -48.537 8.500 40.870 1.00 55.81 139 GLY A CA 1
ATOM 1035 C C . GLY A 1 139 ? -47.444 7.929 41.762 1.00 55.81 139 GLY A C 1
ATOM 1036 O O . GLY A 1 139 ? -47.721 7.225 42.726 1.00 55.81 139 GLY A O 1
ATOM 1037 N N . VAL A 1 140 ? -46.202 8.302 41.472 1.00 60.09 140 VAL A N 1
ATOM 1038 C CA . VAL A 1 140 ? -45.061 8.150 42.378 1.00 60.09 140 VAL A CA 1
ATOM 1039 C C . VAL A 1 140 ? -44.324 9.487 42.479 1.00 60.09 140 VAL A C 1
ATOM 1041 O O . VAL A 1 140 ? -44.071 10.161 41.480 1.00 60.09 140 VAL A O 1
ATOM 1044 N N . ASP A 1 141 ? -44.059 9.896 43.718 1.00 54.78 141 ASP A N 1
ATOM 1045 C CA . ASP A 1 141 ? -43.710 11.250 44.156 1.00 54.78 141 ASP A CA 1
ATOM 1046 C C . ASP A 1 141 ? -42.605 11.976 43.340 1.00 54.78 141 ASP A C 1
ATOM 1048 O O . ASP A 1 141 ? -41.477 11.486 43.222 1.00 54.78 141 ASP A O 1
ATOM 1052 N N . PRO A 1 142 ? -42.854 13.206 42.832 1.00 63.16 142 PRO A N 1
ATOM 1053 C CA . PRO A 1 142 ? -41.998 13.881 41.844 1.00 63.16 142 PRO A CA 1
ATOM 1054 C C . PRO A 1 142 ? -40.788 14.665 42.401 1.00 63.16 142 PRO A C 1
ATOM 1056 O O . PRO A 1 142 ? -40.169 15.441 41.665 1.00 63.16 142 PRO A O 1
ATOM 1059 N N . VAL A 1 143 ? -40.424 14.526 43.680 1.00 55.94 143 VAL A N 1
ATOM 1060 C CA . VAL A 1 143 ? -39.494 15.479 44.330 1.00 55.94 143 VAL A CA 1
ATOM 1061 C C . VAL A 1 143 ? -38.035 14.993 44.424 1.00 55.94 143 VAL A C 1
ATOM 1063 O O . VAL A 1 143 ? -37.130 15.825 44.474 1.00 55.94 143 VAL A O 1
ATOM 1066 N N . LEU A 1 144 ? -37.748 13.687 44.326 1.00 56.03 144 LEU A N 1
ATOM 1067 C CA . LEU A 1 144 ? -36.378 13.146 44.487 1.00 56.03 144 LEU A CA 1
ATOM 1068 C C . LEU A 1 144 ? -35.645 12.767 43.180 1.00 56.03 144 LEU A C 1
ATOM 1070 O O . LEU A 1 144 ? -34.432 12.564 43.187 1.00 56.03 144 LEU A O 1
ATOM 1074 N N . THR A 1 145 ? -36.320 12.748 42.029 1.00 58.78 145 THR A N 1
ATOM 1075 C CA . THR A 1 145 ? -35.771 12.233 40.753 1.00 58.78 145 THR A CA 1
ATOM 1076 C C . THR A 1 145 ? -35.047 13.268 39.876 1.00 58.78 145 THR A C 1
ATOM 1078 O O . THR A 1 145 ? -34.233 12.897 39.025 1.00 58.78 145 THR A O 1
ATOM 1081 N N . LYS A 1 146 ? -35.238 14.578 40.097 1.00 62.41 146 LYS A N 1
ATOM 1082 C CA . LYS A 1 146 ? -34.651 15.634 39.235 1.00 62.41 146 LYS A CA 1
ATOM 1083 C C . LYS A 1 146 ? -33.125 15.772 39.322 1.00 62.41 146 LYS A C 1
ATOM 1085 O O . LYS A 1 146 ? -32.512 16.290 38.387 1.00 62.41 146 LYS A O 1
ATOM 1090 N N . GLN A 1 147 ? -32.488 15.339 40.413 1.00 63.06 147 GLN A N 1
ATOM 1091 C CA . GLN A 1 147 ? -31.024 15.412 40.536 1.00 63.06 147 GLN A CA 1
ATOM 1092 C C . GLN A 1 147 ? -30.302 14.194 39.942 1.00 63.06 147 GLN A C 1
ATOM 1094 O O . GLN A 1 147 ? -29.193 14.348 39.429 1.00 63.06 147 GLN A O 1
ATOM 1099 N N . GLN A 1 148 ? -30.919 13.008 39.938 1.00 64.00 148 GLN A N 1
ATOM 1100 C CA . GLN A 1 148 ? -30.307 11.809 39.352 1.00 64.00 148 GLN A CA 1
ATOM 1101 C C . GLN A 1 148 ? -30.306 11.849 37.815 1.00 64.00 148 GLN A C 1
ATOM 1103 O O . GLN A 1 148 ? -29.293 11.512 37.207 1.00 64.00 148 GLN A O 1
ATOM 1108 N N . GLN A 1 149 ? -31.355 12.392 37.185 1.00 69.88 149 GLN A N 1
ATOM 1109 C CA . GLN A 1 149 ? -31.422 12.546 35.720 1.00 69.88 149 GLN A CA 1
ATOM 1110 C C . GLN A 1 149 ? -30.338 13.474 35.136 1.00 69.88 149 GLN A C 1
ATOM 1112 O O . GLN A 1 149 ? -29.916 13.308 33.994 1.00 69.88 149 GLN A O 1
ATOM 1117 N N . LYS A 1 150 ? -29.845 14.456 35.905 1.00 74.31 150 LYS A N 1
ATOM 1118 C CA . LYS A 1 150 ? -28.768 15.347 35.432 1.00 74.31 150 LYS A CA 1
ATOM 1119 C C . LYS A 1 150 ? -27.404 14.656 35.391 1.00 74.31 150 LYS A C 1
ATOM 1121 O O . LYS A 1 150 ? -26.590 14.993 34.533 1.00 74.31 150 LYS A O 1
ATOM 1126 N N . LYS A 1 151 ? -27.149 13.705 36.298 1.00 77.12 151 LYS A N 1
ATOM 1127 C CA . LYS A 1 151 ? -25.882 12.957 36.327 1.00 77.12 151 LYS A CA 1
ATOM 1128 C C . LYS A 1 151 ? -25.794 11.988 35.148 1.00 77.12 151 LYS A C 1
ATOM 1130 O O . LYS A 1 151 ? -24.787 12.002 34.445 1.00 77.12 151 LYS A O 1
ATOM 1135 N N . THR A 1 152 ? -26.876 11.268 34.855 1.00 86.06 152 THR A N 1
ATOM 1136 C CA . THR A 1 152 ? -26.925 10.328 33.724 1.00 86.06 152 THR A CA 1
ATOM 1137 C C . THR A 1 152 ? -26.789 11.034 32.373 1.00 86.06 152 THR A C 1
ATOM 1139 O O . THR A 1 152 ? -26.034 10.573 31.524 1.00 86.06 152 THR A O 1
ATOM 1142 N N . ALA A 1 153 ? -27.400 12.211 32.191 1.00 89.12 153 ALA A N 1
ATOM 1143 C CA . ALA A 1 153 ? -27.287 12.969 30.939 1.00 89.12 153 ALA A CA 1
ATOM 1144 C C . ALA A 1 153 ? -25.859 13.480 30.651 1.00 89.12 153 ALA A C 1
ATOM 1146 O O . ALA A 1 153 ? -25.455 13.623 29.495 1.00 89.12 153 ALA A O 1
ATOM 1147 N N . SER A 1 154 ? -25.079 13.789 31.691 1.00 90.25 154 SER A N 1
ATOM 1148 C CA . SER A 1 154 ? -23.680 14.201 31.525 1.00 90.25 154 SER A CA 1
ATOM 1149 C C . SER A 1 154 ? -22.786 13.017 31.162 1.00 90.25 154 SER A C 1
ATOM 1151 O O . SER A 1 154 ? -21.918 13.143 30.295 1.00 90.25 154 SER A O 1
ATOM 1153 N N . GLU A 1 155 ? -23.004 11.874 31.808 1.00 92.38 155 GLU A N 1
ATOM 1154 C CA . GLU A 1 155 ? -22.276 10.634 31.543 1.00 92.38 155 GLU A CA 1
ATOM 1155 C C . GLU A 1 155 ? -22.576 10.099 30.139 1.00 92.38 155 GLU A C 1
ATOM 1157 O O . GLU A 1 155 ? -21.654 9.789 29.389 1.00 92.38 155 GLU A O 1
ATOM 1162 N N . GLU A 1 156 ? -23.839 10.135 29.715 1.00 94.62 156 GLU A N 1
ATOM 1163 C CA . GLU A 1 156 ? -24.256 9.775 28.358 1.00 94.62 156 GLU A CA 1
ATOM 1164 C C . GLU A 1 156 ? -23.600 10.678 27.302 1.00 94.62 156 GLU A C 1
ATOM 1166 O O . GLU A 1 156 ? -23.083 10.202 26.289 1.00 94.62 156 GLU A O 1
ATOM 1171 N N . ARG A 1 157 ? -23.521 11.993 27.551 1.00 94.62 157 ARG A N 1
ATOM 1172 C CA . ARG A 1 157 ? -22.799 12.920 26.660 1.00 94.62 157 ARG A CA 1
ATOM 1173 C C . ARG A 1 157 ? -21.303 12.625 26.604 1.00 94.62 157 ARG A C 1
ATOM 1175 O O . ARG A 1 157 ? -20.697 12.806 25.545 1.00 94.62 157 ARG A O 1
ATOM 1182 N N . ALA A 1 158 ? -20.694 12.213 27.713 1.00 94.44 158 ALA A N 1
ATOM 1183 C CA . ALA A 1 158 ? -19.290 11.813 27.739 1.00 94.44 158 ALA A CA 1
ATOM 1184 C C . ALA A 1 158 ? -19.077 10.506 26.958 1.00 94.44 158 ALA A C 1
ATOM 1186 O O . ALA A 1 158 ? -18.206 10.464 26.086 1.00 94.44 158 ALA A O 1
ATOM 1187 N N . ALA A 1 159 ? -19.925 9.499 27.175 1.00 94.44 159 ALA A N 1
ATOM 1188 C CA . ALA A 1 159 ? -19.913 8.235 26.441 1.00 94.44 159 ALA A CA 1
ATOM 1189 C C . ALA A 1 159 ? -20.085 8.458 24.930 1.00 94.44 159 ALA A C 1
ATOM 1191 O O . ALA A 1 159 ? -19.273 7.985 24.136 1.00 94.44 159 ALA A O 1
ATOM 1192 N N . ALA A 1 160 ? -21.042 9.298 24.525 1.00 96.56 160 ALA A N 1
ATOM 1193 C CA . ALA A 1 160 ? -21.262 9.652 23.123 1.00 96.56 160 ALA A CA 1
ATOM 1194 C C . ALA A 1 160 ? -20.039 10.326 22.473 1.00 96.56 160 ALA A C 1
ATOM 1196 O O . ALA A 1 160 ? -19.789 10.163 21.278 1.00 96.56 160 ALA A O 1
ATOM 1197 N N . ARG A 1 161 ? -19.247 11.096 23.232 1.00 97.88 161 ARG A N 1
ATOM 1198 C CA . ARG A 1 161 ? -18.000 11.694 22.722 1.00 97.88 161 ARG A CA 1
ATOM 1199 C C . ARG A 1 161 ? -16.901 10.653 22.536 1.00 97.88 161 ARG A C 1
ATOM 1201 O O . ARG A 1 161 ? -16.172 10.742 21.549 1.00 97.88 161 ARG A O 1
ATOM 1208 N N . VAL A 1 162 ? -16.769 9.707 23.466 1.00 96.75 162 VAL A N 1
ATOM 1209 C CA . VAL A 1 162 ? -15.783 8.619 23.375 1.00 96.75 162 VAL A CA 1
ATOM 1210 C C . VAL A 1 162 ? -16.111 7.707 22.194 1.00 96.75 162 VAL A C 1
ATOM 1212 O O . VAL A 1 162 ? -15.224 7.438 21.385 1.00 96.75 162 VAL A O 1
ATOM 1215 N N . GLU A 1 163 ? -17.380 7.343 22.014 1.00 97.00 163 GLU A N 1
ATOM 1216 C CA . GLU A 1 163 ? -17.802 6.477 20.908 1.00 97.00 163 GLU A CA 1
ATOM 1217 C C . GLU A 1 163 ? -17.543 7.131 19.545 1.00 97.00 163 GLU A C 1
ATOM 1219 O O . GLU A 1 163 ? -16.898 6.549 18.678 1.00 97.00 163 GLU A O 1
ATOM 1224 N N . ARG A 1 164 ? -17.865 8.423 19.394 1.00 98.25 164 ARG A N 1
ATOM 1225 C CA . ARG A 1 164 ? -17.534 9.176 18.169 1.00 98.25 164 ARG A CA 1
ATOM 1226 C C . ARG A 1 164 ? -16.036 9.252 17.876 1.00 98.25 164 ARG A C 1
ATOM 1228 O O . ARG A 1 164 ? -15.664 9.473 16.724 1.00 98.25 164 ARG A O 1
ATOM 1235 N N . LYS A 1 165 ? -15.169 9.182 18.890 1.00 98.19 165 LYS A N 1
ATOM 1236 C CA . LYS A 1 165 ? -13.713 9.112 18.679 1.00 98.19 165 LYS A CA 1
ATOM 1237 C C . LYS A 1 165 ? -13.309 7.711 18.231 1.00 98.19 165 LYS A C 1
ATOM 1239 O O . LYS A 1 165 ? -12.536 7.587 17.282 1.00 98.19 165 LYS A O 1
ATOM 1244 N N . ARG A 1 166 ? -13.871 6.682 18.867 1.00 98.31 166 ARG A N 1
ATOM 1245 C CA . ARG A 1 166 ? -13.661 5.277 18.514 1.00 98.31 166 ARG A CA 1
ATOM 1246 C C . ARG A 1 166 ? -14.061 4.995 17.067 1.00 98.31 166 ARG A C 1
ATOM 1248 O O . ARG A 1 166 ? -13.267 4.418 16.333 1.00 98.31 166 ARG A O 1
ATOM 1255 N N . ASP A 1 167 ? -15.221 5.481 16.637 1.00 98.31 167 ASP A N 1
ATOM 1256 C CA . ASP A 1 167 ? -15.720 5.305 15.270 1.00 98.31 167 ASP A CA 1
ATOM 1257 C C . ASP A 1 167 ? -14.812 5.938 14.218 1.00 98.31 167 ASP A C 1
ATOM 1259 O O . ASP A 1 167 ? -14.552 5.342 13.175 1.00 98.31 167 ASP A O 1
ATOM 1263 N N . ARG A 1 168 ? -14.294 7.143 14.480 1.00 98.56 168 ARG A N 1
ATOM 1264 C CA . ARG A 1 168 ? -13.364 7.806 13.553 1.00 98.56 168 ARG A CA 1
ATOM 1265 C C . ARG A 1 168 ? -12.074 7.017 13.395 1.00 98.56 168 ARG A C 1
ATOM 1267 O O . ARG A 1 168 ? -11.602 6.850 12.276 1.00 98.56 168 ARG A O 1
ATOM 1274 N N . GLU A 1 169 ? -11.517 6.528 14.498 1.00 98.50 169 GLU A N 1
ATOM 1275 C CA . GLU A 1 169 ? -10.295 5.726 14.460 1.00 98.50 169 GLU A CA 1
ATOM 1276 C C . GLU A 1 169 ? -10.539 4.362 13.805 1.00 98.50 169 GLU A C 1
ATOM 1278 O O . GLU A 1 169 ? -9.712 3.906 13.019 1.00 98.50 169 GLU A O 1
ATOM 1283 N N . LYS A 1 170 ? -11.696 3.738 14.054 1.00 98.44 170 LYS A N 1
ATOM 1284 C CA . LYS A 1 170 ? -12.115 2.519 13.354 1.00 98.44 170 LYS A CA 1
ATOM 1285 C C . LYS A 1 170 ? -12.155 2.748 11.840 1.00 98.44 170 LYS A C 1
ATOM 1287 O O . LYS A 1 170 ? -11.476 2.028 11.116 1.00 98.44 170 LYS A O 1
ATOM 1292 N N . ARG A 1 171 ? -12.836 3.805 11.382 1.00 98.38 171 ARG A N 1
ATOM 1293 C CA . ARG A 1 171 ? -12.894 4.179 9.956 1.00 98.38 171 ARG A CA 1
ATOM 1294 C C . ARG A 1 171 ? -11.518 4.469 9.367 1.00 98.38 171 ARG A C 1
ATOM 1296 O O . ARG A 1 171 ? -11.234 4.040 8.260 1.00 98.38 171 ARG A O 1
ATOM 1303 N N . ARG A 1 172 ? -10.645 5.160 10.104 1.00 98.62 172 ARG A N 1
ATOM 1304 C CA . ARG A 1 172 ? -9.263 5.415 9.670 1.00 98.62 172 ARG A CA 1
ATOM 1305 C C . ARG A 1 172 ? -8.486 4.113 9.468 1.00 98.62 172 ARG A C 1
ATOM 1307 O O . ARG A 1 172 ? -7.760 3.986 8.491 1.00 98.62 172 ARG A O 1
ATOM 1314 N N . ARG A 1 173 ? -8.618 3.150 10.384 1.00 98.31 173 ARG A N 1
ATOM 1315 C CA . ARG A 1 173 ? -7.959 1.839 10.254 1.00 98.31 173 ARG A CA 1
ATOM 1316 C C . ARG A 1 173 ? -8.517 1.040 9.086 1.00 98.31 173 ARG A C 1
ATOM 1318 O O . ARG A 1 173 ? -7.740 0.437 8.361 1.00 98.31 173 ARG A O 1
ATOM 1325 N N . GLU A 1 174 ? -9.835 1.044 8.914 1.00 98.00 174 GLU A N 1
ATOM 1326 C CA . GLU A 1 174 ? -10.504 0.401 7.778 1.00 98.00 174 GLU A CA 1
ATOM 1327 C C . GLU A 1 174 ? -10.030 0.988 6.445 1.00 98.00 174 GLU A C 1
ATOM 1329 O O . GLU A 1 174 ? -9.677 0.230 5.548 1.00 98.00 174 GLU A O 1
ATOM 1334 N N . ASP A 1 175 ? -9.938 2.316 6.343 1.00 98.38 175 ASP A N 1
ATOM 1335 C CA . ASP A 1 175 ? -9.430 3.011 5.156 1.00 98.38 175 ASP A CA 1
ATOM 1336 C C . ASP A 1 175 ? -7.970 2.643 4.853 1.00 98.38 175 ASP A C 1
ATOM 1338 O O . ASP A 1 175 ? -7.644 2.229 3.743 1.00 98.38 175 ASP A O 1
ATOM 1342 N N . VAL A 1 176 ? -7.092 2.673 5.862 1.00 97.56 176 VAL A N 1
ATOM 1343 C CA . VAL A 1 176 ? -5.695 2.239 5.697 1.00 97.56 176 VAL A CA 1
ATOM 1344 C C . VAL A 1 176 ? -5.620 0.772 5.263 1.00 97.56 176 VAL A C 1
ATOM 1346 O O . VAL A 1 176 ? -4.861 0.444 4.358 1.00 97.56 176 VAL A O 1
ATOM 1349 N N . ASN A 1 177 ? -6.403 -0.122 5.870 1.00 96.19 177 ASN A N 1
ATOM 1350 C CA . ASN A 1 177 ? -6.415 -1.538 5.492 1.00 96.19 177 ASN A CA 1
ATOM 1351 C C . ASN A 1 177 ? -6.853 -1.724 4.037 1.00 96.19 177 ASN A C 1
ATOM 1353 O O . ASN A 1 177 ? -6.187 -2.440 3.295 1.00 96.19 177 ASN A O 1
ATOM 1357 N N . ARG A 1 178 ? -7.899 -1.007 3.616 1.00 97.31 178 ARG A N 1
ATOM 1358 C CA . ARG A 1 178 ? -8.372 -1.010 2.233 1.00 97.31 178 ARG A CA 1
ATOM 1359 C C . ARG A 1 178 ? -7.278 -0.574 1.257 1.00 97.31 178 ARG A C 1
ATOM 1361 O O . ARG A 1 178 ? -7.096 -1.222 0.233 1.00 97.31 178 ARG A O 1
ATOM 1368 N N . GLN A 1 179 ? -6.508 0.463 1.588 1.00 97.38 179 GLN A N 1
ATOM 1369 C CA . GLN A 1 179 ? -5.375 0.908 0.764 1.00 97.38 179 GLN A CA 1
ATOM 1370 C C . GLN A 1 179 ? -4.287 -0.171 0.633 1.00 97.38 179 GLN A C 1
ATOM 1372 O O . GLN A 1 179 ? -3.720 -0.344 -0.445 1.00 97.38 179 GLN A O 1
ATOM 1377 N N . PHE A 1 180 ? -4.004 -0.925 1.701 1.00 95.94 180 PHE A N 1
ATOM 1378 C CA . PHE A 1 180 ? -3.069 -2.057 1.643 1.00 95.94 180 PHE A CA 1
ATOM 1379 C C . PHE A 1 180 ? -3.597 -3.199 0.764 1.00 95.94 180 PHE A C 1
ATOM 1381 O O . PHE A 1 180 ? -2.822 -3.782 0.004 1.00 95.94 180 PHE A O 1
ATOM 1388 N N . ASP A 1 181 ? -4.896 -3.489 0.822 1.00 93.44 181 ASP A N 1
ATOM 1389 C CA . ASP A 1 181 ? -5.525 -4.511 -0.021 1.00 93.44 181 ASP A CA 1
ATOM 1390 C C . ASP A 1 181 ? -5.495 -4.112 -1.506 1.00 93.44 181 ASP A C 1
ATOM 1392 O O . ASP A 1 181 ? -5.147 -4.926 -2.368 1.00 93.44 181 ASP A O 1
ATOM 1396 N N . GLU A 1 182 ? -5.787 -2.843 -1.808 1.00 96.25 182 GLU A N 1
ATOM 1397 C CA . GLU A 1 182 ? -5.705 -2.270 -3.157 1.00 96.25 182 GLU A CA 1
ATOM 1398 C C . GLU A 1 182 ? -4.265 -2.301 -3.695 1.00 96.25 182 GLU A C 1
ATOM 1400 O O . GLU A 1 182 ? -4.037 -2.738 -4.828 1.00 96.25 182 GLU A O 1
ATOM 1405 N N . LEU A 1 183 ? -3.273 -1.938 -2.873 1.00 95.50 183 LEU A N 1
ATOM 1406 C CA 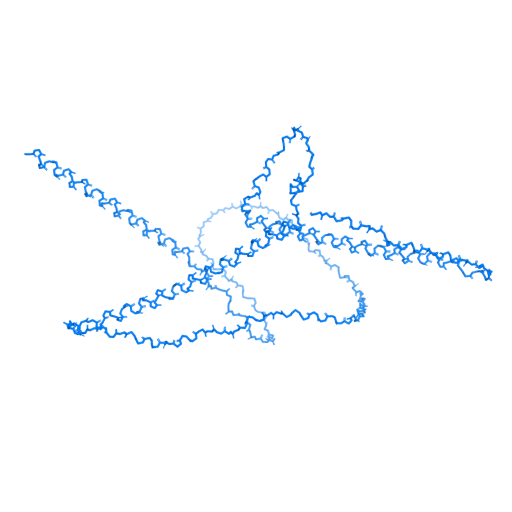. LEU A 1 183 ? -1.853 -2.033 -3.226 1.00 95.50 183 LEU A CA 1
ATOM 1407 C C . LEU A 1 183 ? -1.427 -3.485 -3.496 1.00 95.50 183 LEU A C 1
ATOM 1409 O O . LEU A 1 183 ? -0.731 -3.761 -4.475 1.00 95.50 183 LEU A O 1
ATOM 1413 N N . ALA A 1 184 ? -1.878 -4.433 -2.673 1.00 92.12 184 ALA A N 1
ATOM 1414 C CA . ALA A 1 184 ? -1.587 -5.851 -2.860 1.00 92.12 184 ALA A CA 1
ATOM 1415 C C . ALA A 1 184 ? -2.235 -6.432 -4.125 1.00 92.12 184 ALA A C 1
ATOM 1417 O O . ALA A 1 184 ? -1.657 -7.315 -4.763 1.00 92.12 184 ALA A O 1
ATOM 1418 N N . ALA A 1 185 ? -3.427 -5.966 -4.501 1.00 92.25 185 ALA A N 1
ATOM 1419 C CA . ALA A 1 185 ? -4.060 -6.332 -5.766 1.00 92.25 185 ALA A CA 1
ATOM 1420 C C . ALA A 1 185 ? -3.305 -5.742 -6.971 1.00 92.25 185 ALA A C 1
ATOM 1422 O O . ALA A 1 185 ? -3.074 -6.445 -7.956 1.00 92.25 185 ALA A O 1
ATOM 1423 N N . LEU A 1 186 ? -2.867 -4.482 -6.879 1.00 95.12 186 LEU A N 1
ATOM 1424 C CA . LEU A 1 186 ? -2.091 -3.816 -7.926 1.00 95.12 186 LEU A CA 1
ATOM 1425 C C . LEU A 1 186 ? -0.751 -4.522 -8.176 1.00 95.12 186 LEU A C 1
ATOM 1427 O O . LEU A 1 186 ? -0.410 -4.791 -9.327 1.00 95.12 186 LEU A O 1
ATOM 1431 N N . LEU A 1 187 ? -0.021 -4.869 -7.113 1.00 91.88 187 LEU A N 1
ATOM 1432 C CA . LEU A 1 187 ? 1.259 -5.571 -7.231 1.00 91.88 187 LEU A CA 1
ATOM 1433 C C . LEU A 1 187 ? 1.116 -6.943 -7.885 1.00 91.88 187 LEU A C 1
ATOM 1435 O O . LEU A 1 187 ? 1.912 -7.268 -8.758 1.00 91.88 187 LEU A O 1
ATOM 1439 N N . ARG A 1 188 ? 0.067 -7.705 -7.547 1.00 89.56 188 ARG A N 1
ATOM 1440 C CA . ARG A 1 188 ? -0.230 -8.982 -8.219 1.00 89.56 188 ARG A CA 1
ATOM 1441 C C . ARG A 1 188 ? -0.457 -8.823 -9.724 1.00 89.56 188 ARG A C 1
ATOM 1443 O O . ARG A 1 188 ? -0.138 -9.729 -10.484 1.00 89.56 188 ARG A O 1
ATOM 1450 N N . ARG A 1 189 ? -0.989 -7.676 -10.162 1.00 92.31 189 ARG A N 1
ATOM 1451 C CA . ARG A 1 189 ? -1.224 -7.381 -11.582 1.00 92.31 189 ARG A CA 1
ATOM 1452 C C . ARG A 1 189 ? 0.044 -6.948 -12.322 1.00 92.31 189 ARG A C 1
ATOM 1454 O O . ARG A 1 189 ? 0.209 -7.325 -13.476 1.00 92.31 189 ARG A O 1
ATOM 1461 N N . ILE A 1 190 ? 0.889 -6.125 -11.696 1.00 92.00 190 ILE A N 1
ATOM 1462 C CA . ILE A 1 190 ? 2.088 -5.546 -12.335 1.00 92.00 190 ILE A CA 1
ATOM 1463 C C . ILE A 1 190 ? 3.266 -6.521 -12.299 1.00 92.00 190 ILE A C 1
ATOM 1465 O O . ILE A 1 190 ? 3.966 -6.668 -13.295 1.00 92.00 190 ILE A O 1
ATOM 1469 N N . ALA A 1 191 ? 3.462 -7.201 -11.172 1.00 85.81 191 ALA A N 1
ATOM 1470 C CA . ALA A 1 191 ? 4.548 -8.144 -10.955 1.00 85.81 191 ALA A CA 1
ATOM 1471 C C . ALA A 1 191 ? 3.955 -9.512 -10.582 1.00 85.81 191 ALA A C 1
ATOM 1473 O O . ALA A 1 191 ? 3.919 -9.861 -9.396 1.00 85.81 191 ALA A O 1
ATOM 1474 N N . PRO A 1 192 ? 3.447 -10.282 -11.569 1.00 77.06 192 PRO A N 1
ATOM 1475 C CA . PRO A 1 192 ? 2.975 -11.636 -11.324 1.00 77.06 192 PRO A CA 1
ATOM 1476 C C . PRO A 1 192 ? 4.115 -12.423 -10.692 1.00 77.06 192 PRO A C 1
ATOM 1478 O O . PRO A 1 192 ? 5.203 -12.515 -11.266 1.00 77.06 192 PRO A O 1
ATOM 1481 N N . LEU A 1 193 ? 3.886 -12.962 -9.496 1.00 70.56 193 LEU A N 1
ATOM 1482 C CA . LEU A 1 193 ? 4.897 -13.780 -8.847 1.00 70.56 193 LEU A CA 1
ATOM 1483 C C . LEU A 1 193 ? 5.216 -14.963 -9.775 1.00 70.56 193 LEU A C 1
ATOM 1485 O O . LEU A 1 193 ? 4.290 -15.536 -10.357 1.00 70.56 193 LEU A O 1
ATOM 1489 N N . PRO A 1 194 ? 6.491 -15.366 -9.914 1.00 60.34 194 PRO A N 1
ATOM 1490 C CA . PRO A 1 194 ? 6.913 -16.413 -10.849 1.00 60.34 194 PRO A CA 1
ATOM 1491 C C . PRO A 1 194 ? 6.272 -17.803 -10.625 1.00 60.34 194 PRO A C 1
ATOM 1493 O O . PRO A 1 194 ? 6.534 -18.717 -11.397 1.00 60.34 194 PRO A O 1
ATOM 1496 N N . GLY A 1 195 ? 5.398 -17.969 -9.625 1.00 61.03 195 GLY A N 1
ATOM 1497 C CA . GLY A 1 195 ? 4.566 -19.159 -9.422 1.00 61.03 195 GLY A CA 1
ATOM 1498 C C . GLY A 1 195 ? 3.129 -19.072 -9.962 1.00 61.03 195 GLY A C 1
ATOM 1499 O O . GLY A 1 195 ? 2.536 -20.114 -10.222 1.00 61.03 195 GLY A O 1
ATOM 1500 N N . ASP A 1 196 ? 2.566 -17.879 -10.194 1.00 58.28 196 ASP A N 1
ATOM 1501 C CA . ASP A 1 196 ? 1.146 -17.731 -10.583 1.00 58.28 196 ASP A CA 1
ATOM 1502 C C . ASP A 1 196 ? 0.882 -18.070 -12.060 1.00 58.28 196 ASP A C 1
ATOM 1504 O O . ASP A 1 196 ? -0.250 -18.343 -12.453 1.00 58.28 196 ASP A O 1
ATOM 1508 N N . ARG A 1 197 ? 1.924 -18.098 -12.901 1.00 60.31 197 ARG A N 1
ATOM 1509 C CA . ARG A 1 197 ? 1.802 -18.479 -14.321 1.00 60.31 197 ARG A CA 1
ATOM 1510 C C . ARG A 1 197 ? 1.892 -19.984 -14.576 1.00 60.31 197 ARG A C 1
ATOM 1512 O O . ARG A 1 197 ? 1.579 -20.419 -15.678 1.00 60.31 197 ARG A O 1
ATOM 1519 N N . ALA A 1 198 ? 2.282 -20.778 -13.580 1.00 60.16 198 ALA A N 1
ATOM 1520 C CA . ALA A 1 198 ? 2.504 -22.216 -13.747 1.00 60.16 198 ALA A CA 1
ATOM 1521 C C . ALA A 1 198 ? 1.210 -23.061 -13.725 1.00 60.16 198 ALA A C 1
ATOM 1523 O O . ALA A 1 198 ? 1.274 -24.270 -13.914 1.00 60.16 198 ALA A O 1
ATOM 1524 N N . GLY A 1 199 ? 0.040 -22.452 -13.493 1.00 57.19 199 GLY A N 1
ATOM 1525 C CA . GLY A 1 199 ? -1.219 -23.179 -13.294 1.00 57.19 199 GLY A CA 1
ATOM 1526 C C . GLY A 1 199 ? -2.108 -23.382 -14.526 1.00 57.19 199 GLY A C 1
ATOM 1527 O O . GLY A 1 199 ? -3.129 -24.048 -14.391 1.00 57.19 199 GLY A O 1
ATOM 1528 N N . ALA A 1 200 ? -1.786 -22.811 -15.693 1.00 57.66 200 ALA A N 1
ATOM 1529 C CA . ALA A 1 200 ? -2.728 -22.795 -16.821 1.00 57.66 200 ALA A CA 1
ATOM 1530 C C . ALA A 1 200 ? -2.412 -23.769 -17.971 1.00 57.66 200 ALA A C 1
ATOM 1532 O O . ALA A 1 200 ? -3.317 -24.082 -18.731 1.00 57.66 200 ALA A O 1
ATOM 1533 N N . GLU A 1 201 ? -1.192 -24.301 -18.098 1.00 55.56 201 GLU A N 1
ATOM 1534 C CA . GLU A 1 201 ? -0.827 -25.146 -19.250 1.00 55.56 201 GLU A CA 1
ATOM 1535 C C . GLU A 1 201 ? -0.002 -26.380 -18.810 1.00 55.56 201 GLU A C 1
ATOM 1537 O O . GLU A 1 201 ? 1.223 -26.410 -18.880 1.00 55.56 201 GLU A O 1
ATOM 1542 N N . GLY A 1 202 ? -0.695 -27.391 -18.276 1.00 55.62 202 GLY A N 1
ATOM 1543 C CA . GLY A 1 202 ? -0.558 -28.809 -18.660 1.00 55.62 202 GLY A CA 1
ATOM 1544 C C . GLY A 1 202 ? 0.795 -29.545 -18.706 1.00 55.62 202 GLY A C 1
ATOM 1545 O O . GLY A 1 202 ? 0.848 -30.575 -19.371 1.00 55.62 202 GLY A O 1
ATOM 1546 N N . SER A 1 203 ? 1.875 -29.109 -18.052 1.00 52.94 203 SER A N 1
ATOM 1547 C CA . SER A 1 203 ? 3.146 -29.863 -18.081 1.00 52.94 203 SER A CA 1
ATOM 1548 C C . SER A 1 203 ? 3.307 -30.804 -16.882 1.00 52.94 203 SER A C 1
ATOM 1550 O O . SER A 1 203 ? 3.822 -30.430 -15.827 1.00 52.94 203 SER A O 1
ATOM 1552 N N . GLU A 1 204 ? 2.907 -32.059 -17.075 1.00 59.06 204 GLU A N 1
ATOM 1553 C CA . GLU A 1 204 ? 3.160 -33.196 -16.187 1.00 59.06 204 GLU A CA 1
ATOM 1554 C C . GLU A 1 204 ? 4.657 -33.571 -16.174 1.00 59.06 204 GLU A C 1
ATOM 1556 O O . GLU A 1 204 ? 5.075 -34.566 -16.759 1.00 59.06 204 GLU A O 1
ATOM 1561 N N . THR A 1 205 ? 5.511 -32.779 -15.521 1.00 58.88 205 THR A N 1
ATOM 1562 C CA . THR A 1 205 ? 6.883 -33.214 -15.199 1.00 58.88 205 THR A CA 1
ATOM 1563 C C . THR A 1 205 ? 6.970 -33.602 -13.723 1.00 58.88 205 THR A C 1
ATOM 1565 O O . THR A 1 205 ? 7.030 -32.719 -12.863 1.00 58.88 205 THR A O 1
ATOM 1568 N N . PRO A 1 206 ? 6.966 -34.909 -13.400 1.00 61.06 206 PRO A N 1
ATOM 1569 C CA . PRO A 1 206 ? 7.079 -35.395 -12.036 1.00 61.06 206 PRO A CA 1
ATOM 1570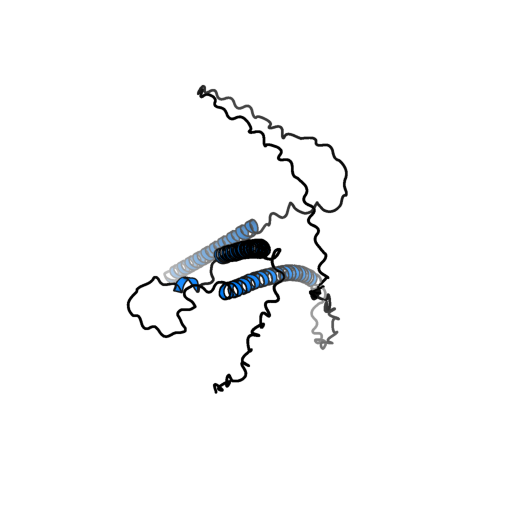 C C . PRO A 1 206 ? 8.549 -35.359 -11.603 1.00 61.06 206 PRO A C 1
ATOM 1572 O O . PRO A 1 206 ? 9.404 -35.957 -12.250 1.00 61.06 206 PRO A O 1
ATOM 1575 N N . GLY A 1 207 ? 8.857 -34.704 -10.481 1.00 55.97 207 GLY A N 1
ATOM 1576 C CA . GLY A 1 207 ? 10.033 -35.099 -9.693 1.00 55.97 207 GLY A CA 1
ATOM 1577 C C . GLY A 1 207 ? 10.888 -34.005 -9.065 1.00 55.97 207 GLY A C 1
ATOM 1578 O O . GLY A 1 207 ? 11.659 -34.320 -8.161 1.00 55.97 207 GLY A O 1
ATOM 1579 N N . THR A 1 208 ? 10.764 -32.736 -9.447 1.00 55.25 208 THR A N 1
ATOM 1580 C CA . THR A 1 208 ? 11.641 -31.710 -8.861 1.00 55.25 208 THR A CA 1
ATOM 1581 C C . THR A 1 208 ? 10.986 -31.083 -7.635 1.00 55.25 208 THR A C 1
ATOM 1583 O O . THR A 1 208 ? 10.211 -30.136 -7.732 1.00 55.25 208 THR A O 1
ATOM 1586 N N . LEU A 1 209 ? 11.309 -31.651 -6.470 1.00 56.16 209 LEU A N 1
ATOM 1587 C CA . LEU A 1 209 ? 11.027 -31.127 -5.132 1.00 56.16 209 LEU A CA 1
ATOM 1588 C C . LEU A 1 209 ? 11.622 -29.714 -4.983 1.00 56.16 209 LEU A C 1
ATOM 1590 O O . LEU A 1 209 ? 12.748 -29.546 -4.520 1.00 56.16 209 LEU A O 1
ATOM 1594 N N . MET A 1 210 ? 10.878 -28.695 -5.408 1.00 52.34 210 MET A N 1
ATOM 1595 C CA . MET A 1 210 ? 11.190 -27.291 -5.150 1.00 52.34 210 MET A CA 1
ATOM 1596 C C . MET A 1 210 ? 10.367 -26.766 -3.970 1.00 52.34 210 MET A C 1
ATOM 1598 O O . MET A 1 210 ? 9.243 -27.218 -3.737 1.00 52.34 210 MET A O 1
ATOM 1602 N N . PRO A 1 211 ? 10.950 -25.850 -3.180 1.00 46.66 211 PRO A N 1
ATOM 1603 C CA . PRO A 1 211 ? 10.466 -25.512 -1.854 1.00 46.66 211 PRO A CA 1
ATOM 1604 C C . PRO A 1 211 ? 9.108 -24.814 -1.921 1.00 46.66 211 PRO A C 1
ATOM 1606 O O . PRO A 1 211 ? 8.902 -23.866 -2.680 1.00 46.66 211 PRO A O 1
ATOM 1609 N N . SER A 1 212 ? 8.192 -25.303 -1.086 1.00 48.72 212 SER A N 1
ATOM 1610 C CA . SER A 1 212 ? 6.838 -24.809 -0.860 1.00 48.72 212 SER A CA 1
ATOM 1611 C C . SER A 1 212 ? 6.744 -23.279 -0.839 1.00 48.72 212 SER A C 1
ATOM 1613 O O . SER A 1 212 ? 6.891 -22.640 0.201 1.00 48.72 212 SER A O 1
ATOM 1615 N N . SER A 1 213 ? 6.385 -22.696 -1.984 1.00 49.47 213 SER A N 1
ATOM 1616 C CA . SER A 1 213 ? 6.014 -21.279 -2.128 1.00 49.47 213 SER A CA 1
ATOM 1617 C C . SER A 1 213 ? 4.602 -20.973 -1.602 1.00 49.47 213 SER A C 1
ATOM 1619 O O . SER A 1 213 ? 4.125 -19.845 -1.692 1.00 49.47 213 SER A O 1
ATOM 1621 N N . ALA A 1 214 ? 3.943 -21.949 -0.970 1.00 50.16 214 ALA A N 1
ATOM 1622 C CA . ALA A 1 214 ? 2.639 -21.783 -0.329 1.00 50.16 214 ALA A CA 1
ATOM 1623 C C . ALA A 1 214 ? 2.664 -20.846 0.901 1.00 50.16 214 ALA A C 1
ATOM 1625 O O . ALA A 1 214 ? 1.609 -20.418 1.364 1.00 50.16 214 ALA A O 1
ATOM 1626 N N . ALA A 1 215 ? 3.844 -20.470 1.414 1.00 49.50 215 ALA A N 1
ATOM 1627 C CA . ALA A 1 215 ? 3.973 -19.514 2.519 1.00 49.50 215 ALA A CA 1
ATOM 1628 C C . ALA A 1 215 ? 3.730 -18.041 2.112 1.00 49.50 215 ALA A C 1
ATOM 1630 O O . ALA A 1 215 ? 3.547 -17.192 2.982 1.00 49.50 215 ALA A O 1
ATOM 1631 N N . LEU A 1 216 ? 3.683 -17.725 0.811 1.00 52.66 216 LEU A N 1
ATOM 1632 C CA . LEU A 1 216 ? 3.437 -16.365 0.300 1.00 52.66 216 LEU A CA 1
ATOM 1633 C C . LEU A 1 216 ? 1.948 -16.009 0.143 1.00 52.66 216 LEU A C 1
ATOM 1635 O O . LEU A 1 216 ? 1.633 -14.856 -0.144 1.00 52.66 216 LEU A O 1
ATOM 1639 N N . ALA A 1 217 ? 1.041 -16.966 0.365 1.00 51.62 217 ALA A N 1
ATOM 1640 C CA . ALA A 1 217 ? -0.410 -16.758 0.310 1.00 51.62 217 ALA A CA 1
ATOM 1641 C C . ALA A 1 217 ? -1.023 -16.289 1.647 1.00 51.62 217 ALA A C 1
ATOM 1643 O O . ALA A 1 217 ? -2.228 -16.052 1.731 1.00 51.62 217 ALA A O 1
ATOM 1644 N N . GLY A 1 218 ? -0.211 -16.148 2.701 1.00 59.47 218 GLY A N 1
ATOM 1645 C CA . GLY A 1 218 ? -0.626 -15.467 3.928 1.00 59.47 218 GLY A CA 1
ATOM 1646 C C . GLY A 1 218 ? -0.680 -13.947 3.732 1.00 59.47 218 GLY A C 1
ATOM 1647 O O . GLY A 1 218 ? -0.043 -13.442 2.806 1.00 59.47 218 GLY A O 1
ATOM 1648 N N . PRO A 1 219 ? -1.406 -13.198 4.588 1.00 56.88 219 PRO A N 1
ATOM 1649 C CA . PRO A 1 219 ? -1.397 -11.739 4.573 1.00 56.88 219 PRO A CA 1
ATOM 1650 C C . PRO A 1 219 ? 0.043 -11.277 4.765 1.00 56.88 219 PRO A C 1
ATOM 1652 O O . PRO A 1 219 ? 0.572 -11.272 5.877 1.00 56.88 219 PRO A O 1
ATOM 1655 N N . SER A 1 220 ? 0.700 -10.985 3.646 1.00 65.12 220 SER A N 1
ATOM 1656 C CA . SER A 1 220 ? 2.106 -10.641 3.634 1.00 65.12 220 SER A CA 1
ATOM 1657 C C . SER A 1 220 ? 2.301 -9.463 4.571 1.00 65.12 220 SER A C 1
ATOM 1659 O O . SER A 1 220 ? 1.506 -8.519 4.558 1.00 65.12 220 SER A O 1
ATOM 1661 N N . ASN A 1 221 ? 3.334 -9.535 5.402 1.00 90.50 221 ASN A N 1
ATOM 1662 C CA . ASN A 1 221 ? 3.691 -8.453 6.299 1.00 90.50 221 ASN A CA 1
ATOM 1663 C C . ASN A 1 221 ? 3.649 -7.115 5.534 1.00 90.50 221 ASN A C 1
ATOM 1665 O O . ASN A 1 221 ? 4.151 -7.013 4.412 1.00 90.50 221 ASN A O 1
ATOM 1669 N N . ARG A 1 222 ? 3.012 -6.090 6.118 1.00 93.38 222 ARG A N 1
ATOM 1670 C CA . ARG A 1 222 ? 2.865 -4.769 5.480 1.00 93.38 222 ARG A CA 1
ATOM 1671 C C . ARG A 1 222 ? 4.215 -4.186 5.078 1.00 93.38 222 ARG A C 1
ATOM 1673 O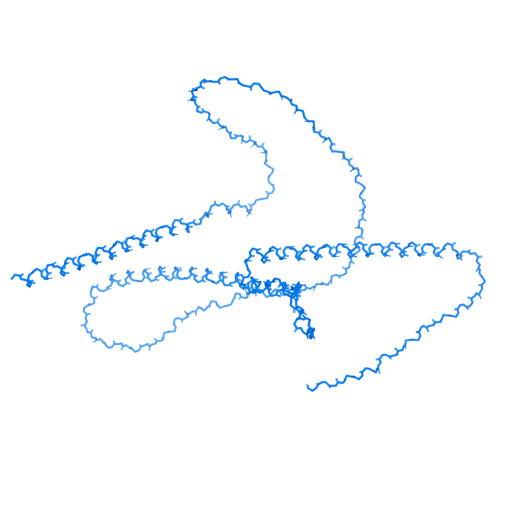 O . ARG A 1 222 ? 4.299 -3.526 4.048 1.00 93.38 222 ARG A O 1
ATOM 1680 N N . ALA A 1 223 ? 5.256 -4.457 5.865 1.00 93.12 223 ALA A N 1
ATOM 1681 C CA . ALA A 1 223 ? 6.621 -4.063 5.545 1.00 93.12 223 ALA A CA 1
ATOM 1682 C C . ALA A 1 223 ? 7.103 -4.698 4.229 1.00 93.12 223 ALA A C 1
ATOM 1684 O O . ALA A 1 223 ? 7.568 -3.981 3.348 1.00 93.12 223 ALA A O 1
ATOM 1685 N N . ASP A 1 224 ? 6.894 -6.003 4.043 1.00 90.69 224 ASP A N 1
ATOM 1686 C CA . ASP A 1 224 ? 7.284 -6.723 2.823 1.00 90.69 224 ASP A CA 1
ATOM 1687 C C . ASP A 1 224 ? 6.489 -6.245 1.601 1.00 90.69 224 ASP A C 1
ATOM 1689 O O . ASP A 1 224 ? 6.995 -6.227 0.478 1.00 90.69 224 ASP A O 1
ATOM 1693 N N . LEU A 1 225 ? 5.220 -5.862 1.792 1.00 91.94 225 LEU A N 1
ATOM 1694 C CA . LEU A 1 225 ? 4.422 -5.265 0.722 1.00 91.94 225 LEU A CA 1
ATOM 1695 C C . LEU A 1 225 ? 5.011 -3.923 0.274 1.00 91.94 225 LEU A C 1
ATOM 1697 O O . LEU A 1 225 ? 5.169 -3.692 -0.925 1.00 91.94 225 LEU A O 1
ATOM 1701 N N . LEU A 1 226 ? 5.375 -3.061 1.225 1.00 94.94 226 LEU A N 1
ATOM 1702 C CA . LEU A 1 226 ? 6.013 -1.778 0.930 1.00 94.94 226 LEU A CA 1
ATOM 1703 C C . LEU A 1 226 ? 7.380 -1.975 0.271 1.00 94.94 226 LEU A C 1
ATOM 1705 O O . LEU A 1 226 ? 7.661 -1.333 -0.736 1.00 94.94 226 LEU A O 1
ATOM 1709 N N . GLN A 1 227 ? 8.195 -2.905 0.769 1.00 94.12 227 GLN A N 1
ATOM 1710 C CA . GLN A 1 227 ? 9.501 -3.208 0.186 1.00 94.12 227 GLN A CA 1
ATOM 1711 C C . GLN A 1 227 ? 9.379 -3.695 -1.263 1.00 94.12 227 GLN A C 1
ATOM 1713 O O . GLN A 1 227 ? 10.092 -3.201 -2.134 1.00 94.12 227 GLN A O 1
ATOM 1718 N N . ARG A 1 228 ? 8.434 -4.601 -1.547 1.00 90.88 228 ARG A N 1
ATOM 1719 C CA . ARG A 1 228 ? 8.146 -5.033 -2.924 1.00 90.88 228 ARG A CA 1
ATOM 1720 C C . ARG A 1 228 ? 7.630 -3.898 -3.796 1.00 90.88 228 ARG A C 1
ATOM 1722 O O . ARG A 1 228 ? 8.010 -3.819 -4.955 1.00 90.88 228 ARG A O 1
ATOM 1729 N N . THR A 1 229 ? 6.813 -3.002 -3.243 1.00 95.06 229 THR A N 1
ATOM 1730 C CA . THR A 1 229 ? 6.356 -1.806 -3.969 1.00 95.06 229 THR A CA 1
ATOM 1731 C C . THR A 1 229 ? 7.537 -0.934 -4.383 1.00 95.06 229 THR A C 1
ATOM 1733 O O . THR A 1 229 ? 7.613 -0.525 -5.537 1.00 95.06 229 THR A O 1
ATOM 1736 N N . CYS A 1 230 ? 8.479 -0.684 -3.471 1.00 96.25 230 CYS A N 1
ATOM 1737 C CA . CYS A 1 230 ? 9.684 0.081 -3.775 1.00 96.25 230 CYS A CA 1
ATOM 1738 C C . CYS A 1 230 ? 10.542 -0.598 -4.848 1.00 96.25 230 CYS A C 1
ATOM 1740 O O . CYS A 1 230 ? 10.993 0.091 -5.756 1.00 96.25 230 CYS A O 1
ATOM 1742 N N . ALA A 1 231 ? 10.720 -1.921 -4.775 1.00 92.50 231 ALA A N 1
ATOM 1743 C CA . ALA A 1 231 ? 11.467 -2.675 -5.781 1.00 92.50 231 ALA A CA 1
ATOM 1744 C C . ALA A 1 231 ? 10.817 -2.565 -7.172 1.00 92.50 231 ALA A C 1
ATOM 1746 O O . ALA A 1 231 ? 11.471 -2.155 -8.118 1.00 92.50 231 ALA A O 1
ATOM 1747 N N . VAL A 1 232 ? 9.501 -2.791 -7.278 1.00 93.50 232 VAL A N 1
ATOM 1748 C CA . VAL A 1 232 ? 8.776 -2.658 -8.557 1.00 93.50 232 VAL A CA 1
ATOM 1749 C C . VAL A 1 232 ? 8.867 -1.235 -9.119 1.00 93.50 232 VAL A C 1
ATOM 1751 O O . VAL A 1 232 ? 9.010 -1.052 -10.323 1.00 93.50 232 VAL A O 1
ATOM 1754 N N . LEU A 1 233 ? 8.794 -0.206 -8.268 1.00 96.69 233 LEU A N 1
ATOM 1755 C CA . LEU A 1 233 ? 8.957 1.182 -8.715 1.00 96.69 233 LEU A CA 1
ATOM 1756 C C . LEU A 1 233 ? 10.377 1.479 -9.217 1.00 96.69 233 LEU A C 1
ATOM 1758 O O . LEU A 1 233 ? 10.519 2.274 -10.145 1.00 96.69 233 LEU A O 1
ATOM 1762 N N . GLN A 1 234 ? 11.400 0.867 -8.615 1.00 96.00 234 GLN A N 1
ATOM 1763 C CA . GLN A 1 234 ? 12.786 0.961 -9.081 1.00 96.00 234 GLN A CA 1
ATOM 1764 C C . GLN A 1 234 ? 12.948 0.263 -10.433 1.00 96.00 234 GLN A C 1
ATOM 1766 O O . GLN A 1 234 ? 13.411 0.902 -11.371 1.00 96.00 234 GLN A O 1
ATOM 1771 N N . ASP A 1 235 ? 12.442 -0.963 -10.577 1.00 94.44 235 ASP A N 1
ATOM 1772 C CA . ASP A 1 235 ? 12.503 -1.717 -11.835 1.00 94.44 235 ASP A CA 1
ATOM 1773 C C . ASP A 1 235 ? 11.844 -0.943 -12.994 1.00 94.44 235 ASP A C 1
ATOM 1775 O O . ASP A 1 235 ? 12.424 -0.792 -14.069 1.00 94.44 235 ASP A O 1
ATOM 1779 N N . VAL A 1 236 ? 10.655 -0.370 -12.761 1.00 95.75 236 VAL A N 1
ATOM 1780 C CA . VAL A 1 236 ? 9.945 0.459 -13.756 1.00 95.75 236 VAL A CA 1
ATOM 1781 C C . VAL A 1 236 ? 10.719 1.741 -14.086 1.00 95.75 236 VAL A C 1
ATOM 1783 O O . VAL A 1 236 ? 10.670 2.233 -15.218 1.00 95.75 236 VAL A O 1
ATOM 1786 N N . HIS A 1 237 ? 11.414 2.326 -13.107 1.00 97.69 237 HIS A N 1
ATOM 1787 C CA . HIS A 1 237 ? 12.245 3.503 -13.338 1.00 97.69 237 HIS A CA 1
ATOM 1788 C C . HIS A 1 237 ? 13.454 3.167 -14.213 1.00 97.69 237 HIS A C 1
ATOM 1790 O O . HIS A 1 237 ? 13.690 3.861 -15.205 1.00 97.69 237 HIS A O 1
ATOM 1796 N N . ASP A 1 238 ? 14.160 2.089 -13.889 1.00 96.75 238 ASP A N 1
ATOM 1797 C CA . ASP A 1 238 ? 15.339 1.628 -14.620 1.00 96.75 238 ASP A CA 1
ATOM 1798 C C . ASP A 1 238 ? 14.974 1.230 -16.058 1.00 96.75 238 ASP A C 1
ATOM 1800 O O . ASP A 1 238 ? 15.656 1.626 -17.008 1.00 96.75 238 ASP A O 1
ATOM 1804 N N . GLU A 1 239 ? 13.838 0.552 -16.252 1.00 97.00 239 GLU A N 1
ATOM 1805 C CA . GLU A 1 239 ? 13.301 0.237 -17.580 1.00 97.00 239 GLU A CA 1
ATOM 1806 C C . GLU A 1 239 ? 13.025 1.511 -18.392 1.00 97.00 239 GLU A C 1
ATOM 1808 O O . GLU A 1 239 ? 13.433 1.623 -19.552 1.00 97.00 239 GLU A O 1
ATOM 1813 N N . ARG A 1 240 ? 12.381 2.515 -17.785 1.00 97.88 240 ARG A N 1
ATOM 1814 C CA . ARG A 1 240 ? 12.109 3.796 -18.450 1.00 97.88 240 ARG A CA 1
ATOM 1815 C C . ARG A 1 240 ? 13.396 4.513 -18.856 1.00 97.88 240 ARG A C 1
ATOM 1817 O O . ARG A 1 240 ? 13.443 5.077 -19.951 1.00 97.88 240 ARG A O 1
ATOM 1824 N N . VAL A 1 241 ? 14.406 4.525 -17.987 1.00 98.38 241 VAL A N 1
ATOM 1825 C CA . VAL A 1 241 ? 15.714 5.127 -18.282 1.00 98.38 241 VAL A CA 1
ATOM 1826 C C . VAL A 1 241 ? 16.379 4.388 -19.444 1.00 98.38 241 VAL A C 1
ATOM 1828 O O . VAL A 1 241 ? 16.770 5.031 -20.417 1.00 98.38 241 VAL A O 1
ATOM 1831 N N . SER A 1 242 ? 16.396 3.053 -19.418 1.00 98.31 242 SER A N 1
ATOM 1832 C CA . SER A 1 242 ? 16.954 2.237 -20.504 1.00 98.31 242 SER A CA 1
ATOM 1833 C C . SER A 1 242 ? 16.252 2.485 -21.844 1.00 98.31 242 SER A C 1
ATOM 1835 O O . SER A 1 242 ? 16.902 2.703 -22.868 1.00 98.31 242 SER A O 1
ATOM 1837 N N . LEU A 1 243 ? 14.916 2.535 -21.858 1.00 98.19 243 LEU A N 1
ATOM 1838 C CA . LEU A 1 243 ? 14.146 2.850 -23.066 1.00 98.19 243 LEU A CA 1
ATOM 1839 C C . LEU A 1 243 ? 14.433 4.265 -23.585 1.00 98.19 243 LEU A C 1
ATOM 1841 O O . LEU A 1 243 ? 14.462 4.493 -24.799 1.00 98.19 243 LEU A O 1
ATOM 1845 N N . GLN A 1 244 ? 14.661 5.223 -22.686 1.00 98.38 244 GLN A N 1
ATOM 1846 C CA . GLN A 1 244 ? 15.027 6.584 -23.057 1.00 98.38 244 GLN A CA 1
ATOM 1847 C C . GLN A 1 244 ? 16.414 6.631 -23.711 1.00 98.38 244 GLN A C 1
ATOM 1849 O O . GLN A 1 244 ? 16.557 7.269 -24.756 1.00 98.38 244 GLN A O 1
ATOM 1854 N N . GLU A 1 245 ? 17.397 5.919 -23.160 1.00 98.25 245 GLU A N 1
ATOM 1855 C CA . GLU A 1 245 ? 18.735 5.778 -23.750 1.00 98.25 245 GLU A CA 1
ATOM 1856 C C . GLU A 1 245 ? 18.662 5.154 -25.150 1.00 98.25 245 GLU A C 1
ATOM 1858 O O . GLU A 1 245 ? 19.170 5.733 -26.115 1.00 98.25 245 GLU A O 1
ATOM 1863 N N . GLN A 1 246 ? 17.912 4.060 -25.309 1.00 98.38 246 GLN A N 1
ATOM 1864 C CA . GLN A 1 246 ? 17.694 3.422 -26.613 1.00 98.38 246 GLN A CA 1
ATOM 1865 C C . GLN A 1 246 ? 17.060 4.380 -27.629 1.00 98.38 246 GLN A C 1
ATOM 1867 O O . GLN A 1 246 ? 17.502 4.461 -28.777 1.00 98.38 246 GLN A O 1
ATOM 1872 N N . CYS A 1 247 ? 16.053 5.159 -27.221 1.00 98.06 247 CYS A N 1
ATOM 1873 C CA . CYS A 1 247 ? 15.444 6.170 -28.086 1.00 98.06 247 CYS A CA 1
ATOM 1874 C C . CYS A 1 247 ? 16.452 7.250 -28.503 1.00 98.06 247 CYS A C 1
ATOM 1876 O O . CYS A 1 247 ? 16.434 7.696 -29.654 1.00 98.06 247 CYS A O 1
ATOM 1878 N N . THR A 1 248 ? 17.325 7.687 -27.590 1.00 98.25 248 THR A N 1
ATOM 1879 C CA . THR A 1 248 ? 18.367 8.672 -27.914 1.00 98.25 248 THR A CA 1
ATOM 1880 C C . THR A 1 248 ? 19.421 8.111 -28.864 1.00 98.25 248 THR A C 1
ATOM 1882 O O . THR A 1 248 ? 19.810 8.801 -29.809 1.00 98.25 248 THR A O 1
ATOM 1885 N N . ASP A 1 249 ? 19.812 6.851 -28.694 1.00 98.38 249 ASP A N 1
ATOM 1886 C CA . ASP A 1 249 ? 20.784 6.180 -29.557 1.00 98.38 249 ASP A CA 1
ATOM 1887 C C . ASP A 1 249 ? 20.231 5.916 -30.956 1.00 98.38 249 ASP A C 1
ATOM 1889 O O . ASP A 1 249 ? 20.903 6.191 -31.953 1.00 98.38 249 ASP A O 1
ATOM 1893 N N . LEU A 1 250 ? 18.981 5.457 -31.064 1.00 98.31 250 LEU A N 1
ATOM 1894 C CA . LEU A 1 250 ? 18.316 5.276 -32.356 1.00 98.31 250 LEU A CA 1
ATOM 1895 C C . LEU A 1 250 ? 18.182 6.603 -33.110 1.00 98.31 250 LEU A C 1
ATOM 1897 O O . LEU A 1 250 ? 18.451 6.657 -34.310 1.00 98.31 250 LEU A O 1
ATOM 1901 N N . ARG A 1 251 ? 17.831 7.693 -32.414 1.00 98.00 251 ARG A N 1
ATOM 1902 C CA . ARG A 1 251 ? 17.797 9.038 -33.012 1.00 98.00 251 ARG A CA 1
ATOM 1903 C C . ARG A 1 251 ? 19.172 9.469 -33.514 1.00 98.00 251 ARG A C 1
ATOM 1905 O O . ARG A 1 251 ? 19.258 10.009 -34.614 1.00 98.00 251 ARG A O 1
ATOM 1912 N N . ARG A 1 252 ? 20.234 9.204 -32.748 1.00 98.38 252 ARG A N 1
ATOM 1913 C CA . ARG A 1 252 ? 21.615 9.495 -33.157 1.00 98.38 252 ARG A CA 1
ATOM 1914 C C . ARG A 1 252 ? 21.991 8.735 -34.430 1.00 98.38 252 ARG A C 1
ATOM 1916 O O . ARG A 1 252 ? 22.379 9.368 -35.406 1.00 98.38 252 ARG A O 1
ATOM 1923 N N . ARG A 1 253 ? 21.771 7.415 -34.463 1.00 97.75 253 ARG A N 1
ATOM 1924 C CA . ARG A 1 253 ? 22.044 6.566 -35.642 1.00 97.75 253 ARG A CA 1
ATOM 1925 C C . ARG A 1 253 ? 21.251 7.005 -36.873 1.00 97.75 253 ARG A C 1
ATOM 1927 O O . ARG A 1 253 ? 21.766 6.977 -37.987 1.00 97.75 253 ARG A O 1
ATOM 1934 N N . LEU A 1 254 ? 20.006 7.444 -36.688 1.00 97.06 254 LEU A N 1
ATOM 1935 C CA . LEU A 1 254 ? 19.180 7.954 -37.782 1.00 97.06 254 LEU A CA 1
ATOM 1936 C C . LEU A 1 254 ? 19.763 9.249 -38.366 1.00 97.06 254 LEU A C 1
ATOM 1938 O O . LEU A 1 254 ? 19.837 9.384 -39.586 1.00 97.06 254 LEU A O 1
ATOM 1942 N N . ILE A 1 255 ? 20.241 10.165 -37.520 1.00 96.44 255 ILE A N 1
ATOM 1943 C CA . ILE A 1 255 ? 20.935 11.382 -37.968 1.00 96.44 255 ILE A CA 1
ATOM 1944 C C . ILE A 1 255 ? 22.230 11.024 -38.708 1.00 96.44 255 ILE A C 1
ATOM 1946 O O . ILE A 1 255 ? 22.439 11.523 -39.810 1.00 96.44 255 ILE A O 1
ATOM 1950 N N . GLU A 1 256 ? 23.053 10.133 -38.151 1.00 96.00 256 GLU A N 1
ATOM 1951 C CA . GLU A 1 256 ? 24.314 9.679 -38.759 1.00 96.00 256 GLU A CA 1
ATOM 1952 C C . GLU A 1 256 ? 24.097 9.008 -40.123 1.00 96.00 256 GLU A C 1
ATOM 1954 O O . GLU A 1 256 ? 24.801 9.305 -41.084 1.00 96.00 256 GLU A O 1
ATOM 1959 N N . SER A 1 257 ? 23.087 8.143 -40.248 1.00 94.75 257 SER A N 1
ATOM 1960 C CA . SER A 1 257 ? 22.756 7.503 -41.529 1.00 94.75 257 SER A CA 1
ATOM 1961 C C . SER A 1 257 ? 22.264 8.510 -42.574 1.00 94.75 257 SER A C 1
ATOM 1963 O O . SER A 1 257 ? 22.619 8.413 -43.749 1.00 94.75 257 SER A O 1
ATOM 1965 N N . LYS A 1 258 ? 21.497 9.523 -42.148 1.00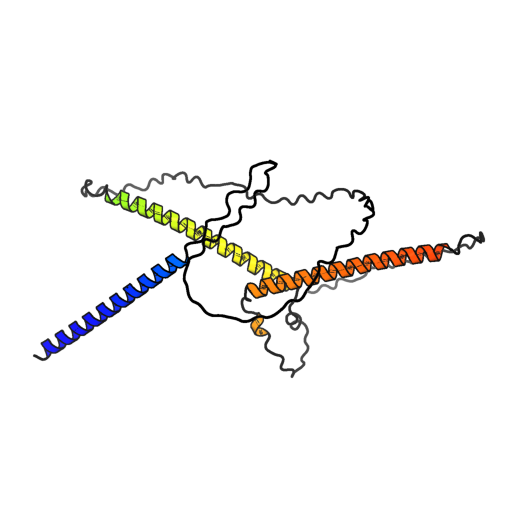 94.31 258 LYS A N 1
ATOM 1966 C CA . LYS A 1 258 ? 20.997 10.584 -43.026 1.00 94.31 258 LYS A CA 1
ATOM 1967 C C . LYS A 1 258 ? 22.121 11.495 -43.514 1.00 94.31 258 LYS A C 1
ATOM 1969 O O . LYS A 1 258 ? 22.103 11.897 -44.673 1.00 94.31 258 LYS A O 1
ATOM 1974 N N . THR A 1 259 ? 23.093 11.821 -42.663 1.00 93.62 259 THR A N 1
ATOM 1975 C CA . THR A 1 259 ? 24.252 12.630 -43.066 1.00 93.62 259 THR A CA 1
ATOM 1976 C C . THR A 1 259 ? 25.229 11.832 -43.927 1.00 93.62 259 THR A C 1
ATOM 1978 O O . THR A 1 259 ? 25.723 12.368 -44.916 1.00 93.62 259 THR A O 1
ATOM 1981 N N . ALA A 1 260 ? 25.449 10.547 -43.628 1.00 91.75 260 ALA A N 1
ATOM 1982 C CA . ALA A 1 260 ? 26.303 9.667 -44.429 1.00 91.75 260 ALA A CA 1
ATOM 1983 C C . ALA A 1 260 ? 25.740 9.393 -45.835 1.00 91.75 260 ALA A C 1
ATOM 1985 O O . ALA A 1 260 ? 26.504 9.323 -46.790 1.00 91.75 260 ALA A O 1
ATOM 1986 N N . GLY A 1 261 ? 24.417 9.273 -45.989 1.00 80.62 261 GLY A N 1
ATOM 1987 C CA . GLY A 1 261 ? 23.782 9.070 -47.299 1.00 80.62 261 GLY A CA 1
ATOM 1988 C C . GLY A 1 261 ? 23.732 10.320 -48.187 1.00 80.62 261 GLY A C 1
ATOM 1989 O O . GLY A 1 261 ? 23.546 10.202 -49.395 1.00 80.62 261 GLY A O 1
ATOM 1990 N N . CYS A 1 262 ? 23.906 11.517 -47.617 1.00 73.31 262 CYS A N 1
ATOM 1991 C CA . CYS A 1 262 ? 23.775 12.783 -48.346 1.00 73.31 262 CYS A CA 1
ATOM 1992 C C . CYS A 1 262 ? 25.091 13.268 -48.984 1.00 73.31 262 CYS A C 1
ATOM 1994 O O . CYS A 1 262 ? 25.074 14.202 -49.780 1.00 73.31 262 CYS A O 1
ATOM 1996 N N . SER A 1 263 ? 26.232 12.646 -48.670 1.00 62.25 263 SER A N 1
ATOM 1997 C CA . SER A 1 263 ? 27.546 13.039 -49.204 1.00 62.25 263 SER A CA 1
ATOM 1998 C C . SER A 1 263 ? 27.856 12.479 -50.602 1.00 62.25 263 SER A C 1
ATOM 2000 O O . SER A 1 263 ? 28.900 12.804 -51.162 1.00 62.25 263 SER A O 1
ATOM 2002 N N . CYS A 1 264 ? 26.966 11.674 -51.199 1.00 57.53 264 CYS A N 1
ATOM 2003 C CA . CYS A 1 264 ? 27.189 11.038 -52.507 1.00 57.53 264 CYS A CA 1
ATOM 2004 C C . CYS A 1 264 ? 26.316 11.583 -53.656 1.00 57.53 264 CYS A C 1
ATOM 2006 O O . CYS A 1 264 ? 26.458 11.114 -54.784 1.00 57.53 264 CYS A O 1
ATOM 2008 N N . SER A 1 265 ? 25.414 12.543 -53.415 1.00 56.09 265 SER A N 1
ATOM 2009 C CA . SER A 1 265 ? 24.403 12.957 -54.408 1.00 56.09 265 SER A CA 1
ATOM 2010 C C . SER A 1 265 ? 24.678 14.266 -55.160 1.00 56.09 265 SER A C 1
ATOM 2012 O O . SER A 1 265 ? 23.910 14.598 -56.057 1.00 56.09 265 SER A O 1
ATOM 2014 N N . ASP A 1 266 ? 25.765 14.987 -54.884 1.00 56.06 266 ASP A N 1
ATOM 2015 C CA . ASP A 1 266 ? 25.985 16.325 -55.473 1.00 56.06 266 ASP A CA 1
ATOM 2016 C C . ASP A 1 266 ? 26.630 16.338 -56.877 1.00 56.06 266 ASP A C 1
ATOM 2018 O O . ASP A 1 266 ? 27.036 17.388 -57.367 1.00 56.06 266 ASP A O 1
ATOM 2022 N N . GLY A 1 267 ? 26.725 15.193 -57.567 1.00 54.94 267 GLY A N 1
ATOM 2023 C CA . GLY A 1 267 ? 27.600 15.085 -58.744 1.00 54.94 267 GLY A CA 1
ATOM 2024 C C . GLY A 1 267 ? 27.035 14.566 -60.066 1.00 54.94 267 GLY A C 1
ATOM 2025 O O . GLY A 1 267 ? 27.774 14.602 -61.049 1.00 54.94 267 GLY A O 1
ATOM 2026 N N . SER A 1 268 ? 25.802 14.054 -60.169 1.00 51.91 268 SER A N 1
ATOM 2027 C CA . SER A 1 268 ? 25.351 13.526 -61.471 1.00 51.91 268 SER A CA 1
ATOM 2028 C C . SER A 1 268 ? 23.853 13.655 -61.718 1.00 51.91 268 SER A C 1
ATOM 2030 O O . SER A 1 268 ? 23.041 12.846 -61.283 1.00 51.91 268 SER A O 1
ATOM 2032 N N . SER A 1 269 ? 23.509 14.679 -62.495 1.00 52.00 269 SER A N 1
ATOM 2033 C CA . SER A 1 269 ? 22.199 14.968 -63.085 1.00 52.00 269 SER A CA 1
ATOM 2034 C C . SER A 1 269 ? 21.794 13.994 -64.205 1.00 52.00 269 SER A C 1
ATOM 2036 O O . SER A 1 269 ? 21.126 14.382 -65.166 1.00 52.00 269 SER A O 1
ATOM 2038 N N . LEU A 1 270 ? 22.177 12.720 -64.122 1.00 55.50 270 LEU A N 1
ATOM 2039 C CA . LEU A 1 270 ? 21.723 11.720 -65.081 1.00 55.50 270 LEU A CA 1
ATOM 2040 C C . LEU A 1 270 ? 20.380 11.167 -64.617 1.00 55.50 270 LEU A C 1
ATOM 2042 O O . LEU A 1 270 ? 20.285 10.515 -63.584 1.00 55.50 270 LEU A O 1
ATOM 2046 N N . GLN A 1 271 ? 19.356 11.491 -65.406 1.00 57.28 271 GLN A N 1
ATOM 2047 C CA . GLN A 1 271 ? 17.942 11.127 -65.325 1.00 57.28 271 GLN A CA 1
ATOM 2048 C C . GLN A 1 271 ? 17.700 9.620 -65.106 1.00 57.28 271 GLN A C 1
ATOM 2050 O O . GLN A 1 271 ? 17.188 8.923 -65.981 1.00 57.28 271 GLN A O 1
ATOM 2055 N N . HIS A 1 272 ? 18.060 9.082 -63.945 1.00 50.66 272 HIS A N 1
ATOM 2056 C CA . HIS A 1 272 ? 17.725 7.715 -63.595 1.00 50.66 272 HIS A CA 1
ATOM 2057 C C . HIS A 1 272 ? 16.306 7.713 -63.042 1.00 50.66 272 HIS A C 1
ATOM 2059 O O . HIS A 1 272 ? 16.043 8.069 -61.897 1.00 50.66 272 HIS A O 1
ATOM 2065 N N . HIS A 1 273 ? 15.382 7.379 -63.936 1.00 54.34 273 HIS A N 1
ATOM 2066 C CA . HIS A 1 273 ? 13.982 7.096 -63.682 1.00 54.34 273 HIS A CA 1
ATOM 2067 C C . HIS A 1 273 ? 13.872 5.931 -62.685 1.00 54.34 273 HIS A C 1
ATOM 2069 O O . HIS A 1 273 ? 13.747 4.771 -63.073 1.00 54.34 273 HIS A O 1
ATOM 2075 N N . VAL A 1 274 ? 13.988 6.219 -61.387 1.00 57.53 274 VAL A N 1
ATOM 2076 C CA . VAL A 1 274 ? 13.784 5.212 -60.346 1.00 57.53 274 VAL A CA 1
ATOM 2077 C C . VAL A 1 274 ? 12.281 4.977 -60.246 1.00 57.53 274 VAL A C 1
ATOM 2079 O O . VAL A 1 274 ? 11.545 5.797 -59.697 1.00 57.53 274 VAL A O 1
ATOM 2082 N N . MET A 1 275 ? 11.813 3.872 -60.826 1.00 59.19 275 MET A N 1
ATOM 2083 C CA . MET A 1 275 ? 10.455 3.389 -60.608 1.00 59.19 275 MET A CA 1
ATOM 2084 C C . MET A 1 275 ? 10.304 3.081 -59.116 1.00 59.19 275 MET A C 1
ATOM 2086 O O . MET A 1 275 ? 10.868 2.115 -58.605 1.00 59.19 275 MET A O 1
ATOM 2090 N N . MET A 1 276 ? 9.573 3.936 -58.405 1.00 63.91 276 MET A N 1
ATOM 2091 C CA . MET A 1 276 ? 9.202 3.708 -57.013 1.00 63.91 276 MET A CA 1
ATOM 2092 C C . MET A 1 276 ? 8.282 2.484 -56.968 1.00 63.91 276 MET A C 1
ATOM 2094 O O . MET A 1 276 ? 7.093 2.580 -57.265 1.00 63.91 276 MET A O 1
ATOM 2098 N N . MET A 1 277 ? 8.843 1.323 -56.630 1.00 71.69 277 MET A N 1
ATOM 2099 C CA . MET A 1 277 ? 8.082 0.123 -56.287 1.00 71.69 277 MET A CA 1
ATOM 2100 C C . MET A 1 277 ? 7.250 0.433 -55.039 1.00 71.69 277 MET A C 1
ATOM 2102 O O . MET A 1 277 ? 7.763 0.402 -53.922 1.00 71.69 277 MET A O 1
ATOM 2106 N N . VAL A 1 278 ? 5.979 0.785 -55.229 1.00 69.38 278 VAL A N 1
ATOM 2107 C CA . VAL A 1 278 ? 5.027 0.975 -54.130 1.00 69.38 278 VAL A CA 1
ATOM 2108 C C . VAL A 1 278 ? 4.743 -0.403 -53.525 1.00 69.38 278 VAL A C 1
ATOM 2110 O O . VAL A 1 278 ? 4.264 -1.281 -54.247 1.00 69.38 278 VAL A O 1
ATOM 2113 N N . PRO A 1 279 ? 5.025 -0.632 -52.230 1.00 72.75 279 PRO A N 1
ATOM 2114 C CA . PRO A 1 279 ? 4.653 -1.874 -51.570 1.00 72.75 279 PRO A CA 1
ATOM 2115 C C . PRO A 1 279 ? 3.132 -2.042 -51.635 1.00 72.75 279 PRO A C 1
ATOM 2117 O O . PRO A 1 279 ? 2.385 -1.246 -51.068 1.00 72.75 279 PRO A O 1
ATOM 2120 N N . MET A 1 280 ? 2.672 -3.064 -52.355 1.00 74.69 280 MET A N 1
ATOM 2121 C CA . MET A 1 280 ? 1.266 -3.461 -52.378 1.00 74.69 280 MET A CA 1
ATOM 2122 C C . MET A 1 280 ? 0.857 -3.894 -50.967 1.00 74.69 280 MET A C 1
ATOM 2124 O O . MET A 1 280 ? 1.296 -4.935 -50.480 1.00 74.69 280 MET A O 1
ATOM 2128 N N . MET A 1 281 ? 0.025 -3.092 -50.303 1.00 73.94 281 MET A N 1
ATOM 2129 C CA . MET A 1 281 ? -0.621 -3.499 -49.061 1.00 73.94 281 MET A CA 1
ATOM 2130 C C . MET A 1 281 ? -1.646 -4.590 -49.364 1.00 73.94 281 MET A C 1
ATOM 2132 O O . MET A 1 281 ? -2.624 -4.350 -50.067 1.00 73.94 281 MET A O 1
ATOM 2136 N N . VAL A 1 282 ? -1.412 -5.789 -48.835 1.00 74.06 282 VAL A N 1
ATOM 2137 C CA . VAL A 1 282 ? -2.383 -6.886 -48.871 1.00 74.06 282 VAL A CA 1
ATOM 2138 C C . VAL A 1 282 ? -3.454 -6.599 -47.806 1.00 74.06 282 VAL A C 1
ATOM 2140 O O . VAL A 1 282 ? -3.091 -6.447 -46.637 1.00 74.06 282 VAL A O 1
ATOM 2143 N N . PRO A 1 283 ? -4.747 -6.487 -48.167 1.00 73.00 283 PRO A N 1
ATOM 2144 C CA . PRO A 1 283 ? -5.830 -6.315 -47.198 1.00 73.00 283 PRO A CA 1
ATOM 2145 C C . PRO A 1 283 ? -5.900 -7.509 -46.238 1.00 73.00 283 PRO A C 1
ATOM 2147 O O . PRO A 1 283 ? -5.867 -8.658 -46.674 1.00 73.00 283 PRO A O 1
ATOM 2150 N N . LEU A 1 284 ? -6.006 -7.243 -44.933 1.00 71.00 284 LEU A N 1
ATOM 2151 C CA . LEU A 1 284 ? -6.044 -8.255 -43.862 1.00 71.00 284 LEU A CA 1
ATOM 2152 C C . LEU A 1 284 ? -7.463 -8.794 -43.584 1.00 71.00 284 LEU A C 1
ATOM 2154 O O . LEU A 1 284 ? -7.702 -9.442 -42.563 1.00 71.00 284 LEU A O 1
ATOM 2158 N N . ASP A 1 285 ? -8.407 -8.554 -44.489 1.00 61.72 285 ASP A N 1
ATOM 2159 C CA . ASP A 1 285 ? -9.827 -8.839 -44.289 1.00 61.72 285 ASP A CA 1
ATOM 2160 C C . ASP A 1 285 ? -10.174 -10.306 -44.594 1.00 61.72 285 ASP A C 1
ATOM 2162 O O . ASP A 1 285 ? -10.938 -10.599 -45.509 1.00 61.72 285 ASP A O 1
ATOM 2166 N N . SER A 1 286 ? -9.618 -11.256 -43.839 1.00 60.78 286 SER A N 1
ATOM 2167 C CA . SER A 1 286 ? -10.143 -12.631 -43.798 1.00 60.78 286 SER A CA 1
ATOM 2168 C C . SER A 1 286 ? -9.615 -13.428 -42.604 1.00 60.78 286 SER A C 1
ATOM 2170 O O . SER A 1 286 ? -9.068 -14.518 -42.770 1.00 60.78 286 SER A O 1
ATOM 2172 N N . VAL A 1 287 ? -9.771 -12.910 -41.384 1.00 60.66 287 VAL A N 1
ATOM 2173 C CA . VAL A 1 287 ? -9.710 -13.765 -40.188 1.00 60.66 287 VAL A CA 1
ATOM 2174 C C . VAL A 1 287 ? -11.149 -14.106 -39.800 1.00 60.66 287 VAL A C 1
ATOM 2176 O O . VAL A 1 287 ? -11.839 -13.246 -39.250 1.00 60.66 287 VAL A O 1
ATOM 2179 N N . PRO A 1 288 ? -11.649 -15.318 -40.109 1.00 63.69 288 PRO A N 1
ATOM 2180 C CA . PRO A 1 288 ? -12.939 -15.756 -39.606 1.00 63.69 288 PRO A CA 1
ATOM 2181 C C . PRO A 1 288 ? -12.841 -15.865 -38.085 1.00 63.69 288 PRO A C 1
ATOM 2183 O O . PRO A 1 288 ? -12.127 -16.712 -37.547 1.00 63.69 288 PRO A O 1
ATOM 2186 N N . THR A 1 289 ? -13.559 -14.992 -37.387 1.00 60.62 289 THR A N 1
ATOM 2187 C CA . THR A 1 289 ? -13.891 -15.133 -35.971 1.00 60.62 289 THR A CA 1
ATOM 2188 C C . THR A 1 289 ? -14.757 -16.379 -35.811 1.00 60.62 289 THR A C 1
ATOM 2190 O O . THR A 1 289 ? -15.985 -16.331 -35.834 1.00 60.62 289 THR A O 1
ATOM 2193 N N . GLY A 1 290 ? -14.091 -17.530 -35.710 1.00 62.66 290 GLY A N 1
ATOM 2194 C CA . GLY A 1 290 ? -14.700 -18.785 -35.303 1.00 62.66 290 GLY A CA 1
ATOM 2195 C C . GLY A 1 290 ? -15.281 -18.608 -33.908 1.00 62.66 290 GLY A C 1
ATOM 2196 O O . GLY A 1 290 ? -14.542 -18.423 -32.943 1.00 62.66 290 GLY A O 1
ATOM 2197 N N . GLY A 1 291 ? -16.610 -18.607 -33.839 1.00 62.41 291 GLY A N 1
ATOM 2198 C CA . GLY A 1 291 ? -17.358 -18.576 -32.595 1.00 62.41 291 GLY A CA 1
ATOM 2199 C C . GLY A 1 291 ? -16.925 -19.721 -31.688 1.00 62.41 291 GLY A C 1
ATOM 2200 O O . GLY A 1 291 ? -16.923 -20.883 -32.094 1.00 62.41 291 GLY A O 1
ATOM 2201 N N . VAL A 1 292 ? -16.564 -19.367 -30.462 1.00 54.78 292 VAL A N 1
ATOM 2202 C CA . VAL A 1 292 ? -16.488 -20.316 -29.357 1.00 54.78 292 VAL A CA 1
ATOM 2203 C C . VAL A 1 292 ? -17.838 -20.229 -28.627 1.00 54.78 292 VAL A C 1
ATOM 2205 O O . VAL A 1 292 ? -18.280 -19.106 -28.367 1.00 54.78 292 VAL A O 1
ATOM 2208 N N . PRO A 1 293 ? -18.521 -21.368 -28.408 1.00 62.72 293 PRO A N 1
ATOM 2209 C CA . PRO A 1 293 ? -19.856 -21.444 -27.808 1.00 62.72 293 PRO A CA 1
ATOM 2210 C C . PRO A 1 293 ? -19.902 -21.040 -26.330 1.00 62.72 293 PRO A C 1
ATOM 2212 O O . PRO A 1 293 ? -18.865 -21.162 -25.639 1.00 62.72 293 PRO A O 1
#

Sequence (293 aa):
QQQQQQQQQQLQQQKQQQQQQQQQQQQQQQQQQQQQQQSAPSQSQSASQRASGPQYVTQYTIQPVMQPHPSQHAGPQALFHAAAMPPLQTMQSLGVPMPLNLAAAPSASFSASSPAPASASSPAAVPAASSAPAPACDGVDPVLTKQQQKKTASEERAAARVERKRDREKRRREDVNRQFDELAALLRRIAPLPGDRAGAEGSETPGTLMPSSAALAGPSNRADLLQRTCAVLQDVHDERVSLQEQCTDLRRRLIESKTAGCSCSDGSSLQHHVMMMVPMMVPLDSVPTGGVP